Protein AF-A0A1H7YW97-F1 (afdb_monomer)

Organism: NCBI:txid183556

Foldseek 3Di:
DDEDAADDAADDQFKYKDFPVSFDWAADPVRQWTKTWPHDDPFKTKIKIFHFQKDWFDQDAQKKKKKAFLWQWKKKWKFFPLPDDPVDPDPGDIDIDIHHHRRMDIDGSRGGTIIGIPGTTMMIMIMGRPPPKDKDKDWQDQDDPQDAQKWKKKAASVRRMIMIHGGPDDDPRDPRHGIMIMIMHD

Sequence (186 aa):
MTNRTTGETGYGTTSFRTTASDRRVVPWLNGQGTTQVVAETGDWRVSIADEPLESTFSVIAGYDRLIIPIGSVALELTGPPFSATEDGRGAVTPVCHIVEPLHTFAFPGEWAPASRASSSTRALNVMTRRGVADMAVEIGTSEIPDRSGSVRICLDLATEDALIVPPGELMPSVEPGRCAIISISP

Mea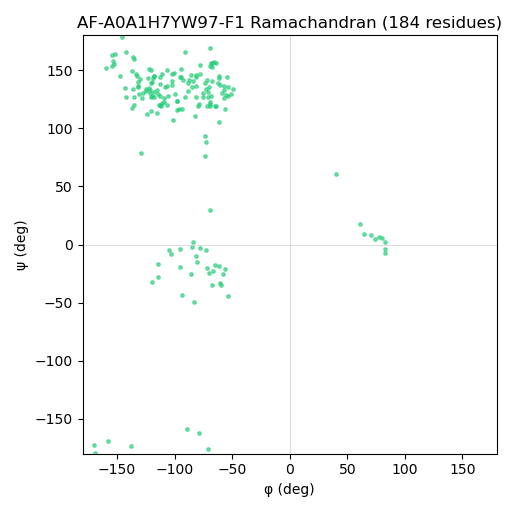n predicted aligned error: 5.74 Å

Radius of gyration: 16.63 Å; Cα contacts (8 Å, |Δi|>4): 453; chains: 1; bounding box: 38×32×55 Å

Nearest PDB structures (foldseek):
  6xwv-assembly1_B  TM=6.522E-01  e=3.116E-03  Drosophila melanogaster
  6xwu-assembly1_A-2  TM=6.269E-01  e=8.477E-03  Drosophila melanogaster
  6o2k-assembly1_A  TM=5.930E-01  e=5.006E-03  Drosophila melanogaster
  6xwv-assembly1_D  TM=6.591E-01  e=1.595E-02  Drosophila melanogaster
  6o2k-assembly1_B  TM=6.334E-01  e=3.516E-02  Drosophila melanogaster

Structure (mmCIF, N/CA/C/O backbone):
data_AF-A0A1H7YW97-F1
#
_entry.id   AF-A0A1H7YW97-F1
#
loop_
_atom_site.group_PDB
_atom_site.id
_atom_site.type_symbol
_atom_site.label_atom_id
_atom_site.label_alt_id
_atom_site.label_comp_id
_atom_site.label_asym_id
_atom_site.label_entity_id
_atom_site.label_seq_id
_atom_site.pdbx_PDB_ins_code
_atom_site.Cartn_x
_atom_site.Cartn_y
_atom_site.Cartn_z
_atom_site.occupancy
_atom_site.B_iso_or_equiv
_atom_site.auth_seq_id
_atom_site.auth_comp_id
_atom_site.auth_asym_id
_atom_site.auth_atom_id
_atom_site.pdbx_PDB_model_num
ATOM 1 N N . MET A 1 1 ? -8.808 1.176 23.713 1.00 59.12 1 MET A N 1
ATOM 2 C CA . MET A 1 1 ? -7.741 1.163 22.695 1.00 59.12 1 MET A CA 1
ATOM 3 C C . MET A 1 1 ? -6.675 0.191 23.155 1.00 59.12 1 MET A C 1
ATOM 5 O O . MET A 1 1 ? -6.159 0.359 24.253 1.00 59.12 1 MET A O 1
ATOM 9 N N . THR A 1 2 ? -6.424 -0.858 22.383 1.00 63.84 2 THR A N 1
ATOM 10 C CA . THR A 1 2 ? -5.459 -1.913 22.722 1.00 63.84 2 THR A CA 1
ATOM 11 C C . THR A 1 2 ? -4.284 -1.865 21.754 1.00 63.84 2 THR A C 1
ATOM 13 O O . THR A 1 2 ? -4.478 -1.676 20.552 1.00 63.84 2 THR A O 1
ATOM 16 N N . ASN A 1 3 ? -3.066 -2.036 22.270 1.00 63.66 3 ASN A N 1
ATOM 17 C CA . ASN A 1 3 ? -1.908 -2.303 21.421 1.00 63.66 3 ASN A CA 1
ATOM 18 C C . ASN A 1 3 ? -2.022 -3.735 20.905 1.00 63.66 3 ASN A C 1
ATOM 20 O O . ASN A 1 3 ? -2.360 -4.642 21.670 1.00 63.66 3 ASN A O 1
ATOM 24 N N . ARG A 1 4 ? -1.795 -3.927 19.608 1.00 67.12 4 ARG A N 1
ATOM 25 C CA . ARG A 1 4 ? -1.945 -5.239 18.985 1.00 67.12 4 ARG A CA 1
ATOM 26 C C . ARG A 1 4 ? -0.745 -6.144 19.272 1.00 67.12 4 ARG A C 1
ATOM 28 O O . ARG A 1 4 ? 0.357 -5.663 19.519 1.00 67.12 4 ARG A O 1
ATOM 35 N N . THR A 1 5 ? -0.955 -7.459 19.235 1.00 66.06 5 THR A N 1
ATOM 36 C CA . THR A 1 5 ? 0.136 -8.441 19.271 1.00 66.06 5 THR A CA 1
ATOM 37 C C . THR A 1 5 ? 0.901 -8.444 17.941 1.00 66.06 5 THR A C 1
ATOM 39 O O . THR A 1 5 ? 0.308 -8.309 16.871 1.00 66.06 5 THR A O 1
ATOM 42 N N . THR A 1 6 ? 2.225 -8.599 18.006 1.00 64.81 6 THR A N 1
ATOM 43 C CA . THR A 1 6 ? 3.135 -8.621 16.850 1.00 64.81 6 THR A CA 1
ATOM 44 C C . THR A 1 6 ? 2.677 -9.611 15.770 1.00 64.81 6 THR A C 1
ATOM 46 O O . THR A 1 6 ? 2.440 -10.784 16.056 1.00 64.81 6 THR A O 1
ATOM 49 N N . GLY A 1 7 ? 2.607 -9.153 14.514 1.00 55.16 7 GLY A N 1
ATOM 50 C CA . GLY A 1 7 ? 2.349 -9.996 13.336 1.00 55.16 7 GLY A CA 1
ATOM 51 C C . GLY A 1 7 ? 0.885 -10.331 13.016 1.00 55.16 7 GLY A C 1
ATOM 52 O O . GLY A 1 7 ? 0.639 -11.055 12.053 1.00 55.16 7 GLY A O 1
ATOM 53 N N . GLU A 1 8 ? -0.082 -9.821 13.774 1.00 65.50 8 GLU A N 1
ATOM 54 C CA . GLU A 1 8 ? -1.510 -10.072 13.555 1.00 65.50 8 GLU A CA 1
ATOM 55 C C . GLU A 1 8 ? -2.115 -9.034 12.574 1.00 65.50 8 GLU A C 1
ATOM 57 O O . GLU A 1 8 ? -1.887 -7.834 12.734 1.00 65.50 8 GLU A O 1
ATOM 62 N N . THR A 1 9 ? -2.879 -9.466 11.554 1.00 64.56 9 THR A N 1
ATOM 63 C CA . THR A 1 9 ? -3.328 -8.593 10.439 1.00 64.56 9 THR A CA 1
ATOM 64 C C . THR A 1 9 ? -4.848 -8.352 10.346 1.00 64.56 9 THR A C 1
ATOM 66 O O . THR A 1 9 ? -5.260 -7.269 9.934 1.00 64.56 9 THR A O 1
ATOM 69 N N . GLY A 1 10 ? -5.717 -9.261 10.808 1.00 68.56 10 GLY A N 1
ATOM 70 C CA . GLY A 1 10 ? -7.190 -9.099 10.737 1.00 68.56 10 GLY A CA 1
ATOM 71 C C . GLY A 1 10 ? -7.795 -8.114 11.750 1.00 68.56 10 GLY A C 1
ATOM 72 O O . GLY A 1 10 ? -7.507 -8.210 12.928 1.00 68.56 10 GLY A O 1
ATOM 73 N N . TYR A 1 11 ? -8.634 -7.155 11.374 1.00 70.25 11 TYR A N 1
ATOM 74 C CA . TYR A 1 11 ? -9.189 -6.215 12.364 1.00 70.25 11 TYR A CA 1
ATOM 75 C C . TYR A 1 11 ? -10.439 -6.790 13.063 1.00 70.25 11 TYR A C 1
ATOM 77 O O . TYR A 1 11 ? -11.295 -7.398 12.426 1.00 70.25 11 TYR A O 1
ATOM 85 N N . GLY A 1 12 ? -10.519 -6.636 14.389 1.00 73.44 12 GLY A N 1
ATOM 86 C CA . GLY A 1 12 ? -11.658 -7.079 15.203 1.00 73.44 12 GLY A CA 1
ATOM 87 C C . GLY A 1 12 ? -12.747 -6.010 15.344 1.00 73.44 12 GLY A C 1
ATOM 88 O O . GLY A 1 12 ? -12.815 -5.062 14.569 1.00 73.44 12 GLY A O 1
ATOM 89 N N . THR A 1 13 ? -13.582 -6.125 16.380 1.00 77.81 13 THR A N 1
ATOM 90 C CA . THR A 1 13 ? -14.648 -5.148 16.684 1.00 77.81 1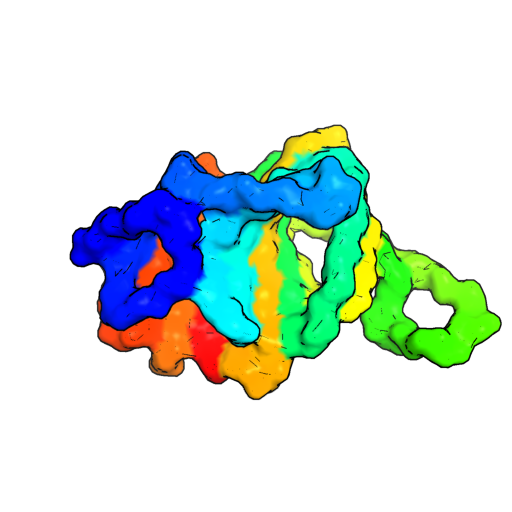3 THR A CA 1
ATOM 91 C C . THR A 1 13 ? -14.173 -3.939 17.491 1.00 77.81 13 THR A C 1
ATOM 93 O O . THR A 1 13 ? -14.993 -3.106 17.856 1.00 77.81 13 THR A O 1
ATOM 96 N N . THR A 1 14 ? -12.877 -3.841 17.798 1.00 82.81 14 THR A N 1
ATOM 97 C CA . THR A 1 14 ? -12.309 -2.747 18.599 1.00 82.81 14 THR A CA 1
ATOM 98 C C . THR A 1 14 ? -11.099 -2.130 17.917 1.00 82.81 14 THR A C 1
ATOM 100 O O . THR A 1 14 ? -10.289 -2.839 17.316 1.00 82.81 14 THR A O 1
ATOM 103 N N . SER A 1 15 ? -10.962 -0.808 18.035 1.00 87.38 15 SER A N 1
ATOM 104 C CA . SER A 1 15 ? -9.828 -0.070 17.479 1.00 87.38 15 SER A CA 1
ATOM 105 C C . SER A 1 15 ? -8.486 -0.520 18.060 1.00 87.38 15 SER A C 1
ATOM 107 O O . SER A 1 15 ? -8.331 -0.655 19.283 1.00 87.38 15 SER A O 1
ATOM 109 N N . PHE A 1 16 ? -7.478 -0.651 17.198 1.00 86.81 16 PHE A N 1
ATOM 110 C CA . PHE A 1 16 ? -6.115 -1.007 17.597 1.00 86.81 16 PHE A CA 1
ATOM 111 C C . PHE A 1 16 ? -5.060 -0.146 16.906 1.00 86.81 16 PHE A C 1
ATOM 113 O O . PHE A 1 16 ? -5.295 0.451 15.854 1.00 86.81 16 PHE A O 1
ATOM 120 N N . ARG A 1 17 ? -3.873 -0.106 17.517 1.00 89.25 17 ARG A N 1
ATOM 121 C CA . ARG A 1 17 ? -2.671 0.503 16.940 1.00 89.25 17 ARG A CA 1
ATOM 122 C C . ARG A 1 17 ? -1.638 -0.560 16.587 1.00 89.25 17 ARG A C 1
ATOM 124 O O . ARG A 1 17 ? -1.525 -1.569 17.284 1.00 89.25 17 ARG A O 1
ATOM 131 N N . THR A 1 18 ? -0.886 -0.306 15.524 1.00 89.94 18 THR A N 1
ATOM 132 C CA . THR A 1 18 ? 0.293 -1.081 15.125 1.00 89.94 18 THR A CA 1
ATOM 133 C C . THR A 1 18 ? 1.401 -0.122 14.718 1.00 89.94 18 THR A C 1
ATOM 135 O O . THR A 1 18 ? 1.149 0.827 13.974 1.00 89.94 18 THR A O 1
ATOM 138 N N . THR A 1 19 ? 2.616 -0.357 15.208 1.00 92.50 19 THR A N 1
ATOM 139 C CA . THR A 1 19 ? 3.798 0.389 14.764 1.00 92.50 19 THR A CA 1
ATOM 140 C C . THR A 1 19 ? 4.478 -0.303 13.590 1.00 92.50 19 THR A C 1
ATOM 142 O O . THR A 1 19 ? 4.224 -1.482 13.326 1.00 92.50 19 THR A O 1
ATOM 145 N N . ALA A 1 20 ? 5.378 0.395 12.897 1.00 92.56 20 ALA A N 1
ATOM 146 C CA . ALA A 1 20 ? 6.229 -0.231 11.882 1.00 92.56 20 ALA A CA 1
ATOM 147 C C . ALA A 1 20 ? 7.000 -1.441 12.423 1.00 92.56 20 ALA A C 1
ATOM 149 O O . ALA A 1 20 ? 7.007 -2.502 11.806 1.00 92.56 20 ALA A O 1
ATOM 150 N N . SER A 1 21 ? 7.574 -1.319 13.620 1.00 91.75 21 SER A N 1
ATOM 151 C CA . SER A 1 21 ? 8.335 -2.395 14.262 1.00 91.75 21 SER A CA 1
ATOM 152 C C . SER A 1 21 ? 7.499 -3.611 14.666 1.00 91.75 21 SER A C 1
ATOM 154 O O . SER A 1 21 ? 8.051 -4.702 14.792 1.00 91.75 21 SER A O 1
ATOM 156 N N . ASP A 1 22 ? 6.186 -3.456 14.857 1.00 88.56 22 ASP A N 1
ATOM 157 C CA . ASP A 1 22 ? 5.309 -4.567 15.250 1.00 88.56 22 ASP A CA 1
ATOM 158 C C . ASP A 1 22 ? 4.899 -5.454 14.065 1.00 88.56 22 ASP A C 1
ATOM 160 O O . ASP A 1 22 ? 4.354 -6.551 14.254 1.00 88.56 22 ASP A O 1
ATOM 164 N N . ARG A 1 23 ? 5.105 -4.977 12.832 1.00 93.88 23 ARG A N 1
ATOM 165 C CA . ARG A 1 23 ? 4.639 -5.656 11.625 1.00 93.88 23 ARG A CA 1
ATOM 166 C C . ARG A 1 23 ? 5.669 -6.652 11.123 1.00 93.88 23 ARG A C 1
ATOM 168 O O . ARG A 1 23 ? 6.870 -6.404 11.065 1.00 93.88 23 ARG A O 1
ATOM 175 N N . ARG A 1 24 ? 5.173 -7.814 10.698 1.00 93.88 24 ARG A N 1
ATOM 176 C CA . ARG A 1 24 ? 6.014 -8.833 10.075 1.00 93.88 24 ARG A CA 1
ATOM 177 C C . ARG A 1 24 ? 6.445 -8.366 8.688 1.00 93.88 24 ARG A C 1
ATOM 179 O O . ARG A 1 24 ? 5.603 -8.084 7.839 1.00 93.88 24 ARG A O 1
ATOM 186 N N . VAL A 1 25 ? 7.751 -8.387 8.447 1.00 95.94 25 VAL A N 1
ATOM 187 C CA . VAL A 1 25 ? 8.337 -8.222 7.115 1.00 95.94 25 VAL A CA 1
ATOM 188 C C . VAL A 1 25 ? 8.214 -9.539 6.352 1.00 95.94 25 VAL A C 1
ATOM 190 O O . VAL A 1 25 ? 8.709 -10.578 6.796 1.00 95.94 25 VAL A O 1
ATOM 193 N N . VAL A 1 26 ? 7.536 -9.507 5.209 1.00 95.69 26 VAL A N 1
ATOM 194 C CA . VAL A 1 26 ? 7.321 -10.667 4.340 1.00 95.69 26 VAL A CA 1
ATOM 195 C C . VAL A 1 26 ? 8.037 -10.428 3.010 1.00 95.69 26 VAL A C 1
ATOM 197 O O . VAL A 1 26 ? 7.626 -9.541 2.263 1.00 95.69 26 VAL A O 1
ATOM 200 N N . PRO A 1 27 ? 9.092 -11.193 2.686 1.00 95.75 27 PRO A N 1
ATOM 201 C CA . PRO A 1 27 ? 9.726 -11.128 1.374 1.00 95.75 27 PRO A CA 1
ATOM 202 C C . PRO A 1 27 ? 8.749 -11.508 0.262 1.00 95.75 27 PRO A C 1
ATOM 204 O O . PRO A 1 27 ? 7.926 -12.413 0.426 1.00 95.75 27 PRO A O 1
ATOM 207 N N . TRP A 1 28 ? 8.853 -10.846 -0.885 1.00 94.06 28 TRP A N 1
ATOM 208 C CA . TRP A 1 28 ? 8.092 -11.233 -2.069 1.00 94.06 28 TRP A CA 1
ATOM 209 C C . TRP A 1 28 ? 8.582 -12.556 -2.643 1.00 94.06 28 TRP A C 1
ATOM 211 O O . TRP A 1 28 ? 9.757 -12.902 -2.534 1.00 94.06 28 TRP A O 1
ATOM 221 N N . LEU A 1 29 ? 7.688 -13.268 -3.332 1.00 88.25 29 LEU A N 1
ATOM 222 C CA . LEU A 1 29 ? 8.015 -14.545 -3.969 1.00 88.25 29 LEU A CA 1
ATOM 223 C C . LEU A 1 29 ? 9.132 -14.411 -5.018 1.00 88.25 29 LEU A C 1
ATOM 225 O O . LEU A 1 29 ? 9.956 -15.309 -5.153 1.00 88.25 29 LEU A O 1
ATOM 229 N N . ASN A 1 30 ? 9.177 -13.286 -5.738 1.00 87.50 30 ASN A N 1
ATOM 230 C CA . ASN A 1 30 ? 10.225 -12.990 -6.720 1.00 87.50 30 ASN A CA 1
ATOM 231 C C . ASN A 1 30 ? 11.548 -12.512 -6.084 1.00 87.50 30 ASN A C 1
ATOM 233 O O . ASN A 1 30 ? 12.512 -12.278 -6.807 1.00 87.50 30 ASN A O 1
ATOM 237 N N . GLY A 1 31 ? 11.599 -12.348 -4.757 1.00 91.50 31 GLY A N 1
ATOM 238 C CA . GLY A 1 31 ? 12.790 -11.933 -4.015 1.00 91.50 31 GLY A CA 1
ATOM 239 C C . GLY A 1 31 ? 13.218 -10.474 -4.207 1.00 91.50 31 GLY A C 1
ATOM 240 O O . GLY A 1 31 ? 14.298 -10.116 -3.749 1.00 91.50 31 GLY A O 1
ATOM 241 N N . GLN A 1 32 ? 12.418 -9.634 -4.875 1.00 91.88 32 GLN A N 1
ATOM 242 C CA . GLN A 1 32 ? 12.825 -8.268 -5.243 1.00 91.88 32 GLN A CA 1
ATOM 243 C C . GLN A 1 32 ? 12.580 -7.235 -4.134 1.00 91.88 32 GLN A C 1
ATOM 245 O O . GLN A 1 32 ? 13.273 -6.226 -4.075 1.00 91.88 32 GLN A O 1
ATOM 250 N N . GLY A 1 33 ? 11.631 -7.487 -3.238 1.00 93.56 33 GLY A N 1
ATOM 251 C CA . GLY A 1 33 ? 11.247 -6.545 -2.192 1.00 93.56 33 GLY A CA 1
ATOM 252 C C . GLY A 1 33 ? 10.565 -7.237 -1.025 1.00 93.56 33 GLY A C 1
ATOM 253 O O . GLY A 1 33 ? 10.569 -8.470 -0.908 1.00 93.56 33 GLY A O 1
ATOM 254 N N . THR A 1 34 ? 9.983 -6.434 -0.142 1.00 96.69 34 THR A N 1
ATOM 255 C CA . THR A 1 34 ? 9.248 -6.942 1.017 1.00 96.69 34 THR A CA 1
ATOM 256 C C . THR A 1 34 ? 7.938 -6.197 1.215 1.00 96.69 34 THR A C 1
ATOM 258 O O . THR A 1 34 ? 7.730 -5.101 0.697 1.00 96.69 34 THR A O 1
ATOM 261 N N . THR A 1 35 ? 7.028 -6.799 1.974 1.00 97.25 35 THR A N 1
ATOM 262 C CA . THR A 1 35 ? 5.779 -6.174 2.389 1.00 97.25 35 THR A CA 1
ATOM 263 C C . THR A 1 35 ? 5.556 -6.349 3.879 1.00 97.25 35 THR A C 1
ATOM 265 O O . THR A 1 35 ? 5.760 -7.426 4.434 1.00 97.25 35 THR A O 1
ATOM 268 N N . GLN A 1 36 ? 5.062 -5.289 4.505 1.00 97.56 36 GLN A N 1
ATOM 269 C CA . GLN A 1 36 ? 4.511 -5.281 5.849 1.00 97.56 36 GLN A CA 1
ATOM 270 C C . GLN A 1 36 ? 3.013 -5.003 5.756 1.00 97.56 36 GLN A C 1
ATOM 272 O O . GLN A 1 36 ? 2.589 -3.975 5.227 1.00 97.56 36 GLN A O 1
ATOM 277 N N . VAL A 1 37 ? 2.192 -5.931 6.241 1.00 96.69 37 VAL A N 1
ATOM 278 C CA . VAL A 1 37 ? 0.734 -5.762 6.246 1.00 96.69 37 VAL A CA 1
ATOM 279 C C . VAL 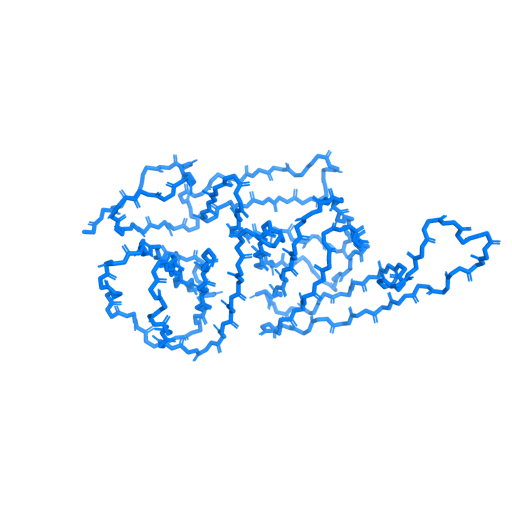A 1 37 ? 0.333 -4.902 7.439 1.00 96.69 37 VAL A C 1
ATOM 281 O O . VAL A 1 37 ? 0.703 -5.203 8.570 1.00 96.69 37 VAL A O 1
ATOM 284 N N . VAL A 1 38 ? -0.422 -3.834 7.176 1.00 95.69 38 VAL A N 1
ATOM 285 C CA . VAL A 1 38 ? -0.997 -2.956 8.205 1.00 95.69 38 VAL A CA 1
ATOM 286 C C . VAL A 1 38 ? -2.291 -3.562 8.740 1.00 95.69 38 VAL A C 1
ATOM 288 O O . VAL A 1 38 ? -2.468 -3.684 9.949 1.00 95.69 38 VAL A O 1
ATOM 291 N N . ALA A 1 39 ? -3.183 -3.959 7.831 1.00 94.38 39 ALA A N 1
ATOM 292 C CA . ALA A 1 39 ? -4.402 -4.697 8.135 1.00 94.38 39 ALA A CA 1
ATOM 293 C C . ALA A 1 39 ? -4.921 -5.409 6.880 1.00 94.38 39 ALA A C 1
ATOM 295 O O . ALA A 1 39 ? -4.696 -4.935 5.763 1.00 94.38 39 ALA A O 1
ATOM 296 N N . GLU A 1 40 ? -5.629 -6.525 7.049 1.00 94.19 40 GLU A N 1
ATOM 297 C CA . GLU A 1 40 ? -6.226 -7.246 5.921 1.00 94.19 40 GLU A CA 1
ATOM 298 C C . GLU A 1 40 ? -7.454 -8.082 6.296 1.00 94.19 40 GLU A C 1
ATOM 300 O O . GLU A 1 40 ? -7.695 -8.401 7.459 1.00 94.19 40 GLU A O 1
ATOM 305 N N . THR A 1 41 ? -8.212 -8.461 5.274 1.00 91.69 41 THR A N 1
ATOM 306 C CA . THR A 1 41 ? -9.269 -9.478 5.293 1.00 91.69 41 THR A CA 1
ATOM 307 C C . THR A 1 41 ? -9.165 -10.336 4.033 1.00 91.69 41 THR A C 1
ATOM 309 O O . THR A 1 41 ? -8.249 -10.170 3.231 1.00 91.69 41 THR A O 1
ATOM 312 N N . GLY A 1 42 ? -10.132 -11.233 3.813 1.00 89.38 42 GLY A N 1
ATOM 313 C CA . GLY A 1 42 ? -10.272 -11.918 2.526 1.00 89.38 42 GLY A CA 1
ATOM 314 C C . GLY A 1 42 ? -10.620 -10.986 1.355 1.00 89.38 42 GLY A C 1
ATOM 315 O O . GLY A 1 42 ? -10.403 -11.362 0.201 1.00 89.38 42 GLY A O 1
ATOM 316 N N . ASP A 1 43 ? -11.114 -9.776 1.630 1.00 95.06 43 ASP A N 1
ATOM 317 C CA . ASP A 1 43 ? -11.657 -8.871 0.613 1.00 95.06 43 ASP A CA 1
ATOM 318 C C . ASP A 1 43 ? -10.839 -7.600 0.428 1.00 95.06 43 ASP A C 1
ATOM 320 O O . ASP A 1 43 ? -10.963 -6.947 -0.600 1.00 95.06 43 ASP A O 1
ATOM 324 N N . TRP A 1 44 ? -9.960 -7.247 1.362 1.00 96.19 44 TRP A N 1
ATOM 325 C CA . TRP A 1 44 ? -9.100 -6.081 1.206 1.00 96.19 44 TRP A CA 1
ATOM 326 C C . TRP A 1 44 ? -7.799 -6.202 1.988 1.00 96.19 44 TRP A C 1
ATOM 328 O O . TRP A 1 44 ? -7.718 -6.929 2.976 1.00 96.19 44 TRP A O 1
ATOM 338 N N . ARG A 1 45 ? -6.779 -5.450 1.570 1.00 97.44 45 ARG A N 1
ATOM 339 C CA . ARG A 1 45 ? -5.484 -5.368 2.255 1.00 97.44 45 ARG A CA 1
ATOM 340 C C . ARG A 1 45 ? -4.912 -3.960 2.191 1.00 97.44 45 ARG A C 1
ATOM 342 O O . ARG A 1 45 ? -4.846 -3.371 1.116 1.00 97.44 45 ARG A O 1
ATOM 349 N N . VAL A 1 46 ? -4.416 -3.471 3.324 1.00 97.94 46 VAL A N 1
ATOM 350 C CA . VAL A 1 46 ? -3.560 -2.284 3.415 1.00 97.94 46 VAL A CA 1
ATOM 351 C C . VAL A 1 46 ? -2.171 -2.718 3.845 1.00 97.94 46 VAL A C 1
ATOM 353 O O . VAL A 1 46 ? -2.000 -3.440 4.829 1.00 97.94 46 VAL A O 1
ATOM 356 N N . SER A 1 47 ? -1.162 -2.308 3.090 1.00 97.94 47 SER A N 1
ATOM 357 C CA . SER A 1 47 ? 0.206 -2.779 3.286 1.00 97.94 47 SER A CA 1
ATOM 358 C C . SER A 1 47 ? 1.234 -1.757 2.825 1.00 97.94 47 SER A C 1
ATOM 360 O O . SER A 1 47 ? 0.940 -0.944 1.955 1.00 97.94 47 SER A O 1
ATOM 362 N N . ILE A 1 48 ? 2.439 -1.826 3.379 1.00 98.19 48 ILE A N 1
ATOM 363 C CA . ILE A 1 48 ? 3.576 -0.995 2.985 1.00 98.19 48 ILE A CA 1
ATOM 364 C C . I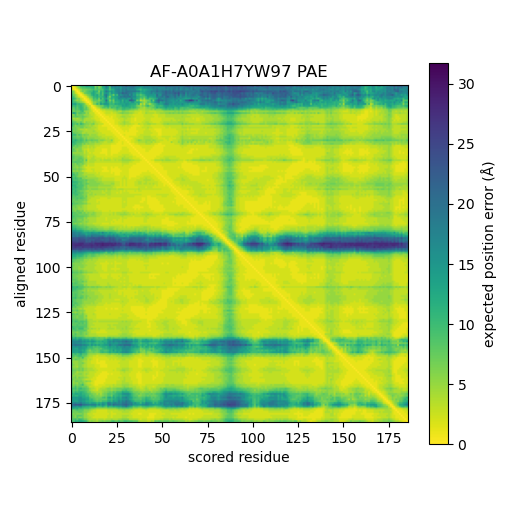LE A 1 48 ? 4.645 -1.900 2.382 1.00 98.19 48 ILE A C 1
ATOM 366 O O . ILE A 1 48 ? 4.996 -2.930 2.957 1.00 98.19 48 ILE A O 1
ATOM 370 N N . ALA A 1 49 ? 5.130 -1.529 1.206 1.00 97.56 49 ALA A N 1
ATOM 371 C CA . ALA A 1 49 ? 6.164 -2.230 0.464 1.00 97.56 49 ALA A CA 1
ATOM 372 C C . ALA A 1 49 ? 7.522 -1.534 0.610 1.00 97.56 49 ALA A C 1
ATOM 374 O O . ALA A 1 49 ? 7.581 -0.306 0.583 1.00 97.56 49 ALA A O 1
ATOM 375 N N . ASP A 1 50 ? 8.596 -2.316 0.736 1.00 96.94 50 ASP A N 1
ATOM 376 C CA . ASP A 1 50 ? 9.943 -1.877 0.356 1.00 96.94 50 ASP A CA 1
ATOM 377 C C . ASP A 1 50 ? 10.099 -2.076 -1.152 1.00 96.94 50 ASP A C 1
ATOM 379 O O . ASP A 1 50 ? 10.144 -3.214 -1.625 1.00 96.94 50 ASP A O 1
ATOM 383 N N . GLU A 1 51 ? 10.160 -0.972 -1.891 1.00 95.94 51 GLU A N 1
ATOM 384 C CA . GLU A 1 51 ? 10.324 -0.961 -3.341 1.00 95.94 51 GLU A CA 1
ATOM 385 C C . GLU A 1 51 ? 11.809 -0.769 -3.691 1.00 95.94 51 GLU A C 1
ATOM 387 O O . GLU A 1 51 ? 12.386 0.278 -3.373 1.00 95.94 51 GLU A O 1
ATOM 392 N N . PRO A 1 52 ? 12.452 -1.757 -4.338 1.00 95.81 52 PRO A N 1
ATOM 393 C CA . PRO A 1 52 ? 13.817 -1.614 -4.837 1.00 95.81 52 PRO A CA 1
ATOM 394 C C . PRO A 1 52 ? 13.867 -0.668 -6.052 1.00 95.81 52 PRO A C 1
ATOM 396 O O . PRO A 1 52 ? 12.859 -0.121 -6.492 1.00 95.81 52 PRO A O 1
ATOM 399 N N . LEU A 1 53 ? 15.054 -0.517 -6.649 1.00 96.81 53 LEU A N 1
ATOM 400 C CA . LEU A 1 53 ? 15.221 0.262 -7.884 1.00 96.81 53 LEU A CA 1
ATOM 401 C C . LEU A 1 53 ? 14.407 -0.305 -9.051 1.00 96.81 53 LEU A C 1
ATOM 403 O O . LEU A 1 53 ? 13.968 0.464 -9.898 1.00 96.81 53 LEU A O 1
ATOM 407 N N . GLU A 1 54 ? 14.240 -1.628 -9.113 1.00 96.69 54 GLU A N 1
ATOM 408 C CA . GLU A 1 54 ? 13.467 -2.306 -10.153 1.00 96.69 54 GLU A CA 1
ATOM 409 C C . GLU A 1 54 ? 12.698 -3.483 -9.546 1.00 96.69 54 GLU A C 1
ATOM 411 O O . GLU A 1 54 ? 13.284 -4.341 -8.877 1.00 96.69 54 GLU A O 1
ATOM 416 N N . SER A 1 55 ? 11.388 -3.533 -9.779 1.00 95.25 55 SER A N 1
ATOM 417 C CA . SER A 1 55 ? 10.521 -4.618 -9.321 1.00 95.25 55 SER A CA 1
ATOM 418 C C . SER A 1 55 ? 9.450 -4.980 -10.348 1.00 95.25 55 SER A C 1
ATOM 420 O O . SER A 1 55 ? 9.203 -4.273 -11.325 1.00 95.25 55 SER A O 1
ATOM 422 N N . THR A 1 56 ? 8.814 -6.128 -10.143 1.00 93.25 56 THR A N 1
ATOM 423 C CA . THR A 1 56 ? 7.661 -6.586 -10.921 1.00 93.25 56 THR A CA 1
ATOM 424 C C . THR A 1 56 ? 6.506 -6.881 -9.987 1.00 93.25 56 THR A C 1
ATOM 426 O O . THR A 1 56 ? 6.664 -7.554 -8.963 1.00 93.25 56 THR A O 1
ATOM 429 N N . PHE A 1 57 ? 5.333 -6.364 -10.332 1.00 93.44 57 PHE A N 1
ATOM 430 C CA . PHE A 1 57 ? 4.141 -6.557 -9.528 1.00 93.44 57 PHE A CA 1
ATOM 431 C C . PHE A 1 57 ? 3.527 -7.920 -9.849 1.00 93.44 57 PHE A C 1
ATOM 433 O O . PHE A 1 57 ? 3.576 -8.399 -10.976 1.00 93.44 57 PHE A O 1
ATOM 440 N N . SER A 1 58 ? 2.933 -8.565 -8.845 1.00 91.94 58 SER A N 1
ATOM 441 C CA . SER A 1 58 ? 2.146 -9.781 -9.070 1.00 91.94 58 SER A CA 1
ATOM 442 C C . SER A 1 58 ? 0.759 -9.442 -9.616 1.00 91.94 58 SER A C 1
ATOM 444 O O . SER A 1 58 ? 0.169 -8.431 -9.223 1.00 91.94 58 SER A O 1
ATOM 446 N N . VAL A 1 59 ? 0.230 -10.327 -10.464 1.00 94.19 59 VAL A N 1
ATOM 447 C CA . VAL A 1 59 ? -1.179 -10.321 -10.878 1.00 94.19 59 VAL A CA 1
ATOM 448 C C . VAL A 1 59 ? -2.052 -10.697 -9.684 1.00 94.19 59 VAL A C 1
ATOM 450 O O . VAL A 1 59 ? -1.831 -11.724 -9.042 1.00 94.19 59 VAL A O 1
ATOM 453 N N . ILE A 1 60 ? -3.056 -9.870 -9.396 1.00 93.94 60 ILE A N 1
ATOM 454 C CA . ILE A 1 60 ? -4.057 -10.104 -8.350 1.00 93.94 60 ILE A CA 1
ATOM 455 C C . ILE A 1 60 ? -5.438 -9.909 -8.979 1.00 93.94 60 ILE A C 1
ATOM 457 O O . ILE A 1 60 ? -6.051 -8.849 -8.872 1.00 93.94 60 ILE A O 1
ATOM 461 N N . ALA A 1 61 ? -5.894 -10.928 -9.706 1.00 95.12 61 ALA A N 1
ATOM 462 C CA . ALA A 1 61 ? -7.132 -10.863 -10.474 1.00 95.12 61 ALA A CA 1
ATOM 463 C C . ALA A 1 61 ? -8.364 -10.641 -9.582 1.00 95.12 61 ALA A C 1
ATOM 465 O O . ALA A 1 61 ? -8.490 -11.239 -8.512 1.00 95.12 61 ALA A O 1
ATOM 466 N N . GLY A 1 62 ? -9.286 -9.797 -10.045 1.00 96.62 62 GLY A N 1
ATOM 467 C CA . GLY A 1 62 ? -10.516 -9.444 -9.339 1.00 96.62 62 GLY A CA 1
ATOM 468 C C . GLY A 1 62 ? -10.350 -8.397 -8.235 1.00 96.62 62 GLY A C 1
ATOM 469 O O . GLY A 1 62 ? -11.319 -8.126 -7.527 1.00 96.62 62 GLY A O 1
ATOM 470 N N . TYR A 1 63 ? -9.161 -7.808 -8.081 1.00 97.94 63 TYR A N 1
ATOM 471 C CA . TYR A 1 63 ? -8.909 -6.735 -7.120 1.00 97.94 63 TYR A CA 1
ATOM 472 C C . TYR A 1 63 ? -8.614 -5.419 -7.830 1.00 97.94 63 TYR A C 1
ATOM 474 O O . TYR A 1 63 ? -7.930 -5.394 -8.851 1.00 97.94 63 TYR A O 1
ATOM 482 N N . ASP A 1 64 ? -9.071 -4.320 -7.246 1.00 98.00 64 ASP A N 1
ATOM 483 C CA . ASP A 1 64 ? -8.591 -2.984 -7.574 1.00 98.00 64 ASP A CA 1
ATOM 484 C C . ASP A 1 64 ? -7.456 -2.615 -6.623 1.00 98.00 64 ASP A C 1
ATOM 4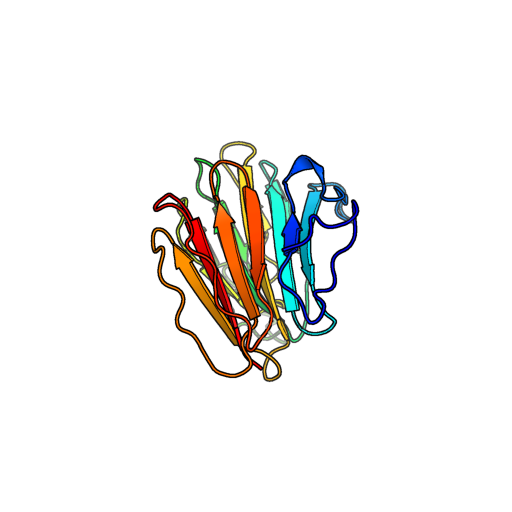86 O O . ASP A 1 64 ? -7.462 -2.986 -5.445 1.00 98.00 64 ASP A O 1
ATOM 490 N N . ARG A 1 65 ? -6.439 -1.928 -7.149 1.00 97.94 65 ARG A N 1
ATOM 491 C CA . ARG A 1 65 ? -5.248 -1.525 -6.403 1.00 97.94 65 ARG A CA 1
ATOM 492 C C . ARG A 1 65 ? -5.073 -0.021 -6.471 1.00 97.94 65 ARG A C 1
ATOM 494 O O . ARG A 1 65 ? -5.271 0.593 -7.514 1.00 97.94 65 ARG A O 1
ATOM 501 N N . LEU A 1 66 ? -4.611 0.546 -5.370 1.00 98.06 66 LEU A N 1
ATOM 502 C CA . LEU A 1 66 ? -4.132 1.914 -5.286 1.00 98.06 66 LEU A CA 1
ATOM 503 C C . LEU A 1 66 ? -2.744 1.891 -4.657 1.00 98.06 66 LEU A C 1
ATOM 505 O O . LEU A 1 66 ? -2.538 1.255 -3.620 1.00 98.06 66 LEU A O 1
ATOM 509 N N . ILE A 1 67 ? -1.795 2.574 -5.292 1.00 98.12 67 ILE A N 1
ATOM 510 C CA . ILE A 1 67 ? -0.435 2.743 -4.783 1.00 98.12 67 ILE A CA 1
ATOM 511 C C . ILE A 1 67 ? -0.124 4.216 -4.532 1.00 98.12 67 ILE A C 1
ATOM 513 O O . ILE A 1 67 ? -0.590 5.092 -5.262 1.00 98.12 67 ILE A O 1
ATOM 517 N N . ILE A 1 68 ? 0.665 4.468 -3.490 1.00 97.75 68 ILE A N 1
ATOM 518 C CA . ILE A 1 68 ? 1.190 5.784 -3.129 1.00 97.75 68 ILE A CA 1
ATOM 519 C C . ILE A 1 68 ? 2.663 5.611 -2.754 1.00 97.75 68 ILE A C 1
ATOM 521 O O . ILE A 1 68 ? 2.947 4.922 -1.770 1.00 97.75 68 ILE A O 1
ATOM 525 N N . PRO A 1 69 ? 3.617 6.217 -3.477 1.00 97.56 69 PRO A N 1
ATOM 526 C CA . PRO A 1 69 ? 4.988 6.323 -3.002 1.00 97.56 69 PRO A CA 1
ATOM 527 C C . PRO A 1 69 ? 5.001 7.212 -1.756 1.00 97.56 69 PRO A C 1
ATOM 529 O O . PRO A 1 69 ? 4.602 8.374 -1.813 1.00 97.56 69 PRO A O 1
ATOM 532 N N . ILE A 1 70 ? 5.427 6.666 -0.621 1.00 96.12 70 ILE A N 1
ATOM 533 C CA . ILE A 1 70 ? 5.485 7.393 0.660 1.00 96.12 70 ILE A CA 1
ATOM 534 C C . ILE A 1 70 ? 6.914 7.817 1.026 1.00 96.12 70 ILE A C 1
ATOM 536 O O . ILE A 1 70 ? 7.109 8.582 1.966 1.00 96.12 70 ILE A O 1
ATOM 540 N N . GLY A 1 71 ? 7.911 7.351 0.264 1.00 93.81 71 GLY A N 1
ATOM 541 C CA . GLY A 1 71 ? 9.282 7.861 0.310 1.00 93.81 71 GLY A CA 1
ATOM 542 C C . GLY A 1 71 ? 9.463 9.185 -0.446 1.00 93.81 71 GLY A C 1
ATOM 543 O O . GLY A 1 71 ? 8.509 9.900 -0.741 1.00 93.81 71 GLY A O 1
ATOM 544 N N . SER A 1 72 ? 10.713 9.526 -0.765 1.00 94.38 72 SER A N 1
ATOM 545 C CA . SER A 1 72 ? 11.080 10.814 -1.377 1.00 94.38 72 SER A CA 1
ATOM 546 C C . SER A 1 72 ? 11.201 10.801 -2.904 1.00 94.38 72 SER A C 1
ATOM 548 O O . SER A 1 72 ? 11.456 11.851 -3.491 1.00 94.38 72 SER A O 1
ATOM 550 N N . VAL A 1 73 ? 11.054 9.641 -3.549 1.00 97.56 73 VAL A N 1
ATOM 551 C CA . VAL A 1 73 ? 11.225 9.478 -5.002 1.00 97.56 73 VAL A CA 1
ATOM 552 C C . VAL A 1 73 ? 9.953 8.951 -5.654 1.00 97.56 73 VAL A C 1
ATOM 554 O O . VAL A 1 73 ? 9.186 8.218 -5.027 1.00 97.56 73 VAL A O 1
ATOM 557 N N . ALA A 1 74 ? 9.748 9.332 -6.914 1.00 98.31 74 ALA A N 1
ATOM 558 C CA . ALA A 1 74 ? 8.648 8.844 -7.731 1.00 98.31 74 ALA A CA 1
ATOM 559 C C . ALA A 1 74 ? 8.806 7.354 -8.075 1.00 98.31 74 ALA A C 1
ATOM 561 O O . ALA A 1 74 ? 9.923 6.825 -8.111 1.00 98.31 74 ALA A O 1
ATOM 562 N N . LEU A 1 75 ? 7.679 6.706 -8.370 1.00 98.31 75 LEU A N 1
ATOM 563 C CA . LEU A 1 75 ? 7.632 5.372 -8.966 1.00 98.31 75 LEU A CA 1
ATOM 564 C C . LEU A 1 75 ? 7.231 5.471 -10.435 1.00 98.31 75 LEU A C 1
ATOM 566 O O . LEU A 1 75 ? 6.203 6.057 -10.768 1.00 98.31 75 LEU A O 1
ATOM 570 N N . GLU A 1 76 ? 8.024 4.862 -11.307 1.00 98.38 76 GLU A N 1
ATOM 571 C CA . GLU A 1 76 ? 7.689 4.660 -12.711 1.00 98.38 76 GLU A CA 1
ATOM 572 C C . GLU A 1 76 ? 7.035 3.289 -12.878 1.00 98.38 76 GLU A C 1
ATOM 574 O O . GLU A 1 76 ? 7.676 2.269 -12.640 1.00 98.38 76 GLU A O 1
ATOM 579 N N . LEU A 1 77 ? 5.775 3.253 -13.308 1.00 98.19 77 LEU A N 1
ATOM 580 C CA . LEU A 1 77 ? 5.013 2.027 -13.533 1.00 98.19 77 LEU A CA 1
ATOM 581 C C . LEU A 1 77 ? 4.759 1.837 -15.025 1.00 98.19 77 LEU A C 1
ATOM 583 O O . LEU A 1 77 ? 4.092 2.658 -15.655 1.00 98.19 77 LEU A O 1
ATOM 587 N N . THR A 1 78 ? 5.264 0.740 -15.584 1.00 97.44 78 THR A N 1
ATOM 588 C CA . THR A 1 78 ? 5.159 0.428 -17.012 1.00 97.44 78 THR A CA 1
ATOM 589 C C . THR A 1 78 ? 4.458 -0.906 -17.239 1.00 97.44 78 THR A C 1
ATOM 591 O O . THR A 1 78 ? 4.805 -1.920 -16.636 1.00 97.44 78 THR A O 1
ATOM 594 N N . GLY A 1 79 ? 3.496 -0.926 -18.158 1.00 93.94 79 GLY A N 1
ATOM 595 C CA . GLY A 1 79 ? 2.748 -2.126 -18.532 1.00 93.94 79 GLY A CA 1
ATOM 596 C C . GLY A 1 79 ? 1.899 -1.901 -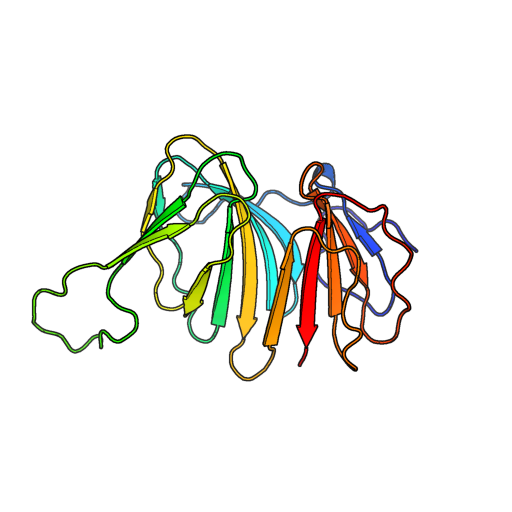19.786 1.00 93.94 79 GLY A C 1
ATOM 597 O O . GLY A 1 79 ? 1.930 -0.812 -20.356 1.00 93.94 79 GLY A O 1
ATOM 598 N N . PRO A 1 80 ? 1.137 -2.897 -20.263 1.00 91.12 80 PRO A N 1
ATOM 599 C CA . PRO A 1 80 ? 0.206 -2.695 -21.377 1.00 91.12 80 PRO A CA 1
ATOM 600 C C . PRO A 1 80 ? -0.912 -1.703 -20.990 1.00 91.12 80 PRO A C 1
ATOM 602 O O . PRO A 1 80 ? -1.207 -1.562 -19.809 1.00 91.12 80 PRO A O 1
ATOM 605 N N . PRO A 1 81 ? -1.583 -1.010 -21.926 1.00 88.06 81 PRO A N 1
ATOM 606 C CA . PRO A 1 81 ? -2.776 -0.229 -21.598 1.00 88.06 81 PRO A CA 1
ATOM 607 C C . PRO A 1 81 ? -3.828 -1.095 -20.886 1.00 88.06 81 PRO A C 1
ATOM 609 O O . PRO A 1 81 ? -4.012 -2.251 -21.260 1.00 88.06 81 PRO A O 1
ATOM 612 N N . PHE A 1 82 ? -4.573 -0.544 -19.921 1.00 82.56 82 PHE A N 1
ATOM 613 C CA . PHE A 1 82 ? -5.590 -1.306 -19.168 1.00 82.56 82 PHE A CA 1
ATOM 614 C C . PHE A 1 82 ? -6.677 -1.939 -20.055 1.00 82.56 82 PHE A C 1
ATOM 616 O O . PHE A 1 82 ? -7.292 -2.926 -19.667 1.00 82.56 82 PHE A O 1
ATOM 623 N N . SER A 1 83 ? -6.927 -1.367 -21.236 1.00 77.19 83 SER A N 1
ATOM 624 C CA . SER A 1 83 ? -7.898 -1.860 -22.219 1.00 77.19 83 SER A CA 1
ATOM 625 C C . SER A 1 83 ? -7.352 -2.945 -23.153 1.00 77.19 83 SER A C 1
ATOM 627 O O . SER A 1 83 ? -8.091 -3.423 -24.015 1.00 77.19 83 SER A O 1
ATOM 629 N N . ALA A 1 84 ? -6.075 -3.320 -23.038 1.00 68.75 84 ALA A N 1
ATOM 630 C CA . ALA A 1 84 ? -5.490 -4.359 -23.874 1.00 68.75 84 ALA A CA 1
ATOM 631 C C . ALA A 1 84 ? -6.080 -5.731 -23.510 1.00 68.75 84 ALA A C 1
ATOM 633 O O . ALA A 1 84 ? -5.945 -6.203 -22.385 1.00 68.75 84 ALA A O 1
ATOM 634 N N . THR A 1 85 ? -6.733 -6.381 -24.473 1.00 60.56 85 THR A N 1
ATOM 635 C CA . THR A 1 85 ? -7.214 -7.764 -24.348 1.00 60.56 85 THR A CA 1
ATOM 636 C C . THR A 1 85 ? -6.081 -8.751 -24.624 1.00 60.56 85 THR A C 1
ATOM 638 O O . THR A 1 85 ? -5.293 -8.526 -25.547 1.00 60.56 85 THR A O 1
ATOM 641 N N . GLU A 1 86 ? -6.045 -9.881 -23.908 1.00 61.44 86 GLU A N 1
ATOM 642 C CA . GLU A 1 86 ? -5.061 -10.964 -24.117 1.00 61.44 86 GLU A CA 1
ATOM 643 C C . GLU A 1 86 ? -5.045 -11.513 -25.561 1.00 61.44 86 GLU A C 1
ATOM 645 O O . GLU A 1 86 ? -4.029 -12.029 -26.022 1.00 61.44 86 GLU A O 1
ATOM 650 N N . ASP A 1 87 ? -6.128 -11.323 -26.323 1.00 63.41 87 ASP A N 1
ATOM 651 C CA . ASP A 1 87 ? -6.274 -11.794 -27.709 1.00 63.41 87 ASP A CA 1
ATOM 652 C C . ASP A 1 87 ? -5.436 -11.005 -28.744 1.00 63.41 87 ASP A C 1
ATOM 654 O O . ASP A 1 87 ? -5.417 -11.329 -29.941 1.00 63.41 87 ASP A O 1
ATOM 658 N N . GLY A 1 88 ? -4.748 -9.944 -28.311 1.00 54.66 88 GLY A N 1
ATOM 659 C CA . GLY A 1 88 ? -4.029 -9.001 -29.162 1.00 54.66 88 GLY A CA 1
ATOM 660 C C . GLY A 1 88 ? -2.735 -9.559 -29.757 1.00 54.66 88 GLY A C 1
ATOM 661 O O . GLY A 1 88 ? -1.650 -9.312 -29.245 1.00 54.66 88 GLY A O 1
ATOM 662 N N . ARG A 1 89 ? -2.818 -10.217 -30.920 1.00 55.41 89 ARG A N 1
ATOM 663 C CA . ARG A 1 89 ? -1.664 -10.599 -31.774 1.00 55.41 89 ARG A CA 1
ATOM 664 C C . ARG A 1 89 ? -0.958 -9.402 -32.448 1.00 55.41 89 ARG A C 1
ATOM 666 O O . ARG A 1 89 ? -0.433 -9.537 -33.551 1.00 55.41 89 ARG A O 1
ATOM 673 N N . GLY A 1 90 ? -0.979 -8.225 -31.828 1.00 59.72 90 GLY A N 1
ATOM 674 C CA . GLY A 1 90 ? -0.326 -7.006 -32.306 1.00 59.72 90 GLY A CA 1
ATOM 675 C C . GLY A 1 90 ? 0.653 -6.479 -31.263 1.00 59.72 90 GLY A C 1
ATOM 676 O O . GLY A 1 90 ? 0.460 -6.697 -30.071 1.00 59.72 90 GLY A O 1
ATOM 677 N N . ALA A 1 91 ? 1.711 -5.792 -31.698 1.00 62.72 91 ALA A N 1
ATOM 678 C CA . ALA A 1 91 ? 2.629 -5.125 -30.780 1.00 62.72 91 ALA A CA 1
ATOM 679 C C . ALA A 1 91 ? 1.863 -4.060 -29.978 1.00 62.72 91 ALA A C 1
ATOM 681 O O . ALA A 1 91 ? 1.498 -3.013 -30.510 1.00 62.72 91 ALA A O 1
ATOM 682 N N . VAL A 1 92 ? 1.589 -4.349 -28.707 1.00 77.56 92 VAL A N 1
ATOM 683 C CA . VAL A 1 92 ? 0.987 -3.394 -27.778 1.00 77.56 92 VAL A CA 1
ATOM 684 C C . VAL A 1 92 ? 2.091 -2.460 -27.298 1.00 77.56 92 VAL A C 1
ATOM 686 O O . VAL A 1 92 ? 3.070 -2.912 -26.706 1.00 77.56 92 VAL A O 1
ATOM 689 N N . THR A 1 93 ? 1.958 -1.160 -27.563 1.00 85.62 93 THR A N 1
ATOM 690 C CA . THR A 1 93 ? 2.865 -0.155 -26.999 1.00 85.62 93 THR A CA 1
ATOM 691 C C . THR A 1 93 ? 2.607 -0.044 -25.494 1.00 85.62 93 THR A C 1
ATOM 693 O O . THR A 1 93 ? 1.473 0.261 -25.115 1.00 85.62 93 THR A O 1
ATOM 696 N N . PRO A 1 94 ? 3.611 -0.285 -24.630 1.00 91.12 94 PRO A N 1
ATOM 697 C CA . PRO A 1 94 ? 3.448 -0.108 -23.194 1.00 91.12 94 PRO A CA 1
ATOM 698 C C . PRO A 1 94 ? 3.118 1.345 -22.845 1.00 91.12 94 PRO A C 1
ATOM 700 O O . PRO A 1 94 ? 3.625 2.277 -23.472 1.00 91.12 94 PRO A O 1
ATOM 703 N N . VAL A 1 95 ? 2.292 1.529 -21.822 1.00 94.50 95 VAL A N 1
ATOM 704 C CA . VAL A 1 95 ? 2.079 2.815 -21.159 1.00 94.50 95 VAL A CA 1
ATOM 705 C C . VAL A 1 95 ? 2.999 2.911 -19.952 1.00 94.50 95 VAL A C 1
ATOM 707 O O . VAL A 1 95 ? 3.254 1.913 -19.277 1.00 94.50 95 VAL A O 1
ATOM 710 N N . CYS A 1 96 ? 3.487 4.119 -19.696 1.00 96.38 96 CYS A N 1
ATOM 711 C CA . CYS A 1 96 ? 4.324 4.446 -18.553 1.00 96.38 96 CYS A CA 1
ATOM 712 C C . CYS A 1 96 ? 3.632 5.547 -17.742 1.00 96.38 96 CYS A C 1
ATOM 714 O O . CYS A 1 96 ? 3.189 6.556 -18.296 1.00 96.38 96 CYS A O 1
ATOM 716 N N . HIS A 1 97 ? 3.524 5.329 -16.436 1.00 97.75 97 HIS A N 1
ATOM 717 C CA . HIS A 1 97 ? 2.945 6.257 -15.477 1.00 97.75 97 HIS A CA 1
ATOM 718 C C . HIS A 1 97 ? 3.996 6.632 -14.438 1.00 97.75 97 HIS A C 1
ATOM 720 O O . HIS A 1 97 ? 4.583 5.757 -13.808 1.00 97.75 97 HIS A O 1
ATOM 726 N N . ILE A 1 98 ? 4.200 7.933 -14.236 1.00 98.38 98 ILE A N 1
ATOM 727 C CA . ILE A 1 98 ? 5.051 8.454 -13.166 1.00 98.38 98 ILE A CA 1
ATOM 728 C C . ILE A 1 98 ? 4.146 8.837 -12.002 1.00 98.38 98 ILE A C 1
ATOM 730 O O . ILE A 1 98 ? 3.293 9.717 -12.131 1.00 98.38 98 ILE A O 1
ATOM 734 N N . VAL A 1 99 ? 4.314 8.150 -10.878 1.00 98.44 99 VAL A N 1
ATOM 735 C CA . VAL A 1 99 ? 3.586 8.415 -9.641 1.00 98.44 99 VAL A CA 1
ATOM 736 C C . VAL A 1 99 ? 4.514 9.189 -8.721 1.00 98.44 99 VAL A C 1
ATOM 738 O O . VAL A 1 99 ? 5.481 8.638 -8.197 1.00 98.44 99 VAL A O 1
ATOM 741 N N . GLU A 1 100 ? 4.241 10.479 -8.563 1.00 98.19 100 GLU A N 1
ATOM 742 C CA . GLU A 1 100 ? 5.016 11.353 -7.682 1.00 98.19 100 GLU A CA 1
ATOM 743 C C . GLU A 1 100 ? 4.822 10.979 -6.199 1.00 98.19 100 GLU A C 1
ATOM 745 O O . GLU A 1 100 ? 3.791 10.396 -5.835 1.00 98.19 100 GLU A O 1
ATOM 750 N N . PRO A 1 101 ? 5.780 11.314 -5.315 1.00 97.06 101 PRO A N 1
ATOM 751 C CA . PRO A 1 101 ? 5.619 11.134 -3.879 1.00 97.06 101 PRO A CA 1
ATOM 752 C C . PRO A 1 101 ? 4.296 11.699 -3.368 1.00 97.06 101 PRO A C 1
ATOM 754 O O . PRO A 1 101 ? 3.922 12.830 -3.678 1.00 97.06 101 PRO A O 1
ATOM 757 N N . LEU A 1 102 ? 3.612 10.910 -2.542 1.00 94.75 102 LEU A N 1
ATOM 758 C CA . LEU A 1 102 ? 2.326 11.237 -1.926 1.00 94.75 102 LEU A CA 1
ATOM 759 C C . LEU A 1 102 ? 1.158 11.406 -2.910 1.00 94.75 102 LEU A C 1
ATOM 761 O O . LEU A 1 102 ? 0.073 11.812 -2.494 1.00 94.75 102 LEU A O 1
ATOM 765 N N . HIS A 1 103 ? 1.340 11.069 -4.189 1.00 95.81 103 HIS A N 1
ATOM 766 C CA . HIS A 1 103 ? 0.260 11.030 -5.168 1.00 95.81 103 HIS A CA 1
ATOM 767 C C . HIS A 1 103 ? -0.296 9.613 -5.303 1.00 95.81 103 HIS A C 1
ATOM 769 O O . HIS A 1 103 ? 0.427 8.620 -5.222 1.00 95.81 103 HIS A O 1
ATOM 775 N N . THR A 1 104 ? -1.608 9.525 -5.509 1.00 95.44 104 THR A N 1
ATOM 776 C CA . THR A 1 104 ? -2.312 8.256 -5.674 1.00 95.44 104 THR A CA 1
ATOM 777 C C . THR A 1 104 ? -2.298 7.817 -7.132 1.00 95.44 104 THR A C 1
ATOM 779 O O . THR A 1 104 ? -2.476 8.620 -8.049 1.00 95.44 104 THR A O 1
ATOM 782 N N . PHE A 1 105 ? -2.140 6.515 -7.353 1.00 97.81 105 PHE A N 1
ATOM 783 C CA . PHE A 1 105 ? -2.366 5.909 -8.658 1.00 97.81 105 PHE A CA 1
ATOM 784 C C . PHE A 1 105 ? -3.178 4.626 -8.508 1.00 97.81 105 PHE A C 1
ATOM 786 O O . PHE A 1 105 ? -2.764 3.700 -7.808 1.00 97.81 105 PHE A O 1
ATOM 793 N N . ALA A 1 106 ? -4.347 4.591 -9.149 1.00 97.44 106 ALA A N 1
ATOM 794 C CA . ALA A 1 106 ? -5.262 3.458 -9.119 1.00 97.44 106 ALA A CA 1
ATOM 795 C C . ALA A 1 106 ? -5.166 2.645 -10.415 1.00 97.44 106 ALA A C 1
ATOM 797 O O . ALA A 1 106 ? -5.108 3.209 -11.508 1.00 97.44 106 ALA A O 1
ATOM 798 N N . PHE A 1 107 ? -5.160 1.322 -10.289 1.00 97.00 107 PHE A N 1
ATOM 799 C CA . PHE A 1 107 ? -5.047 0.400 -11.414 1.00 97.00 107 PHE A CA 1
ATOM 800 C C . PHE A 1 107 ? -5.671 -0.967 -11.085 1.00 97.00 107 PHE A C 1
ATOM 802 O O . PHE A 1 107 ? -5.719 -1.365 -9.916 1.00 97.00 107 PHE A O 1
ATOM 809 N N . PRO A 1 108 ? -6.141 -1.712 -12.099 1.00 96.56 108 PRO A N 1
ATOM 810 C CA . PRO A 1 108 ? -6.650 -3.065 -11.900 1.00 96.56 108 PRO A CA 1
ATOM 811 C C . PRO A 1 108 ? -5.516 -4.016 -11.491 1.00 96.56 108 PRO A C 1
ATOM 813 O O . PRO A 1 108 ? -4.403 -3.943 -12.016 1.00 96.56 108 PRO A O 1
ATOM 816 N N . GLY A 1 109 ? -5.785 -4.938 -10.566 1.00 96.06 109 GLY A N 1
ATOM 817 C CA . GLY A 1 109 ? -4.807 -5.908 -10.065 1.00 96.06 109 GLY A CA 1
ATOM 818 C C . GLY A 1 109 ? -4.256 -6.850 -11.137 1.00 96.06 109 GLY A C 1
ATOM 819 O O . GLY A 1 109 ? -3.182 -7.424 -10.959 1.00 96.06 109 GLY A O 1
ATOM 820 N N . GLU A 1 110 ? -4.946 -6.960 -12.268 1.00 94.75 110 GLU A N 1
ATOM 821 C CA . GLU A 1 110 ? -4.532 -7.675 -13.469 1.00 94.75 110 GLU A CA 1
ATOM 822 C C . GLU A 1 110 ? -3.366 -7.001 -14.214 1.00 94.75 110 GLU A C 1
ATOM 824 O O . GLU A 1 110 ? -2.622 -7.684 -14.910 1.00 94.75 110 GLU A O 1
ATOM 829 N N . TRP A 1 111 ? -3.170 -5.684 -14.057 1.00 94.38 111 TRP A N 1
ATOM 830 C CA . TRP A 1 111 ? -2.184 -4.929 -14.842 1.00 94.38 111 TRP A CA 1
ATOM 831 C C . TRP A 1 111 ? -0.729 -5.295 -14.529 1.00 94.38 111 TRP A C 1
ATOM 833 O O . TRP A 1 111 ? 0.102 -5.282 -15.432 1.00 94.38 111 TRP A O 1
ATOM 843 N N . ALA A 1 112 ? -0.438 -5.620 -13.261 1.00 91.69 112 ALA A N 1
ATOM 844 C CA . ALA A 1 112 ? 0.856 -6.133 -12.794 1.00 91.69 112 ALA A CA 1
ATOM 845 C C . ALA A 1 112 ? 2.093 -5.453 -13.440 1.00 91.69 112 ALA A C 1
ATOM 847 O O . ALA A 1 112 ? 2.891 -6.120 -14.102 1.00 91.69 112 ALA A O 1
ATOM 848 N N . PRO A 1 113 ? 2.267 -4.128 -13.269 1.00 95.19 113 PRO A N 1
ATOM 849 C CA . PRO A 1 113 ? 3.311 -3.380 -13.963 1.00 95.19 113 PRO A CA 1
ATOM 850 C C . PRO A 1 113 ? 4.727 -3.793 -13.541 1.00 95.19 113 PRO A C 1
ATOM 852 O O . PRO A 1 113 ? 4.967 -4.260 -12.422 1.00 95.19 113 PRO A O 1
ATOM 855 N N . ALA A 1 114 ? 5.688 -3.529 -14.423 1.00 96.81 114 ALA A N 1
ATOM 856 C CA . ALA A 1 114 ? 7.073 -3.337 -14.014 1.00 96.81 114 ALA A CA 1
ATOM 857 C C . ALA A 1 114 ? 7.199 -1.971 -13.327 1.00 96.81 114 ALA A C 1
ATOM 859 O O . ALA A 1 114 ? 6.607 -0.993 -13.781 1.00 96.81 114 ALA A O 1
ATOM 860 N N . SER A 1 115 ? 7.968 -1.908 -12.247 1.00 97.62 115 SER A N 1
ATOM 861 C CA . SER A 1 115 ? 8.177 -0.704 -11.446 1.00 97.62 115 SER A CA 1
ATOM 862 C C . SER A 1 115 ? 9.654 -0.331 -11.429 1.00 97.62 115 SER A C 1
ATOM 864 O O . SER A 1 115 ? 10.514 -1.213 -11.340 1.00 97.62 115 SER A O 1
ATOM 866 N N . ARG A 1 116 ? 9.954 0.968 -11.513 1.00 98.00 116 ARG A N 1
ATOM 867 C CA . ARG A 1 116 ? 11.306 1.511 -11.347 1.00 98.00 116 ARG A CA 1
ATOM 868 C C . ARG A 1 116 ? 11.311 2.719 -10.420 1.00 98.00 116 ARG A C 1
ATOM 870 O O . ARG A 1 116 ? 10.383 3.523 -10.425 1.00 98.00 116 ARG A O 1
ATOM 877 N N . ALA A 1 117 ? 12.395 2.869 -9.670 1.00 97.69 117 ALA A N 1
ATOM 878 C CA . ALA A 1 117 ? 12.651 4.001 -8.790 1.00 97.69 117 ALA A CA 1
ATOM 879 C C . ALA A 1 117 ? 14.113 4.454 -8.918 1.00 97.69 117 ALA A C 1
ATOM 881 O O . ALA A 1 117 ? 15.011 3.646 -9.157 1.00 97.69 117 ALA A O 1
ATOM 882 N N . SER A 1 118 ? 14.380 5.748 -8.727 1.00 97.62 118 SER A N 1
ATOM 883 C CA . SER A 1 118 ? 15.751 6.290 -8.768 1.00 97.62 118 SER A CA 1
ATOM 884 C C . SER A 1 118 ? 16.596 5.899 -7.547 1.00 97.62 118 SER A C 1
ATOM 886 O O . SER A 1 118 ? 17.825 5.920 -7.604 1.00 97.62 118 SER A O 1
ATOM 888 N N . SER A 1 119 ? 15.944 5.509 -6.453 1.00 97.06 119 SER A N 1
ATOM 889 C CA . SER A 1 119 ? 16.538 4.909 -5.260 1.00 97.06 119 SER A CA 1
ATOM 890 C C . SER A 1 119 ? 15.519 3.994 -4.584 1.00 97.06 119 SER A C 1
ATOM 892 O O . SER A 1 119 ? 14.323 4.121 -4.835 1.00 97.06 119 SER A O 1
ATOM 894 N N . SER A 1 120 ? 15.978 3.119 -3.683 1.00 95.06 120 SER A N 1
ATOM 895 C CA . SER A 1 120 ? 15.072 2.324 -2.842 1.00 95.06 120 SER A CA 1
ATOM 896 C C . SER A 1 120 ? 14.083 3.238 -2.116 1.00 95.06 120 SER A C 1
ATOM 898 O O . SER A 1 120 ? 14.473 4.298 -1.613 1.00 95.06 120 SER A O 1
ATOM 900 N N . THR A 1 121 ? 12.812 2.853 -2.089 1.00 96.25 121 THR A N 1
ATOM 901 C CA . THR A 1 121 ? 11.724 3.672 -1.552 1.00 96.25 121 THR A CA 1
ATOM 902 C C . THR A 1 121 ? 10.663 2.808 -0.878 1.00 96.25 121 THR A C 1
ATOM 904 O O . THR A 1 121 ? 10.767 1.585 -0.810 1.00 96.25 121 THR A O 1
ATOM 907 N N . ARG A 1 122 ? 9.638 3.458 -0.333 1.00 97.19 122 ARG A N 1
ATOM 908 C CA . ARG A 1 122 ? 8.507 2.821 0.341 1.00 97.19 122 ARG A CA 1
ATOM 909 C C . ARG A 1 122 ? 7.224 3.165 -0.397 1.00 97.19 122 ARG A C 1
ATOM 911 O O . ARG A 1 122 ? 7.062 4.303 -0.844 1.00 97.19 122 ARG A O 1
ATOM 918 N N . ALA A 1 123 ? 6.296 2.217 -0.471 1.00 97.75 123 ALA A N 1
ATOM 919 C CA . ALA A 1 123 ? 4.998 2.445 -1.096 1.00 97.75 123 ALA A CA 1
ATOM 920 C C . ALA A 1 123 ? 3.840 1.883 -0.270 1.00 97.75 123 ALA A C 1
ATOM 922 O O . ALA A 1 123 ? 3.812 0.698 0.065 1.00 97.75 123 ALA A O 1
ATOM 923 N N . LEU A 1 124 ? 2.849 2.726 0.011 1.00 98.19 124 LEU A N 1
ATOM 924 C CA . LEU A 1 124 ? 1.560 2.302 0.542 1.00 98.19 124 LEU A CA 1
ATOM 925 C C . LEU A 1 124 ? 0.744 1.666 -0.588 1.00 98.19 124 LEU A C 1
ATOM 927 O O . LEU A 1 124 ? 0.554 2.265 -1.641 1.00 98.19 124 LEU A O 1
ATOM 931 N N . ASN A 1 125 ? 0.252 0.455 -0.352 1.00 98.12 125 ASN A N 1
ATOM 932 C CA . ASN A 1 125 ? -0.640 -0.283 -1.234 1.00 98.12 125 ASN A CA 1
ATOM 933 C C . ASN A 1 125 ? -1.970 -0.539 -0.519 1.00 98.12 125 ASN A C 1
ATOM 935 O O . ASN A 1 125 ? -1.986 -1.135 0.562 1.00 98.12 125 ASN A O 1
ATOM 939 N N . VAL A 1 126 ? -3.070 -0.163 -1.165 1.00 98.25 126 VAL A N 1
ATOM 940 C CA . VAL A 1 126 ? -4.439 -0.518 -0.775 1.00 98.25 126 VAL A CA 1
ATOM 941 C C . VAL A 1 126 ? -5.028 -1.395 -1.871 1.00 98.25 126 VAL A C 1
ATOM 943 O O . VAL A 1 126 ? -4.871 -1.106 -3.056 1.00 98.25 126 VAL A O 1
ATOM 946 N N . MET A 1 127 ? -5.654 -2.502 -1.486 1.00 98.00 127 MET A N 1
ATOM 947 C CA . MET A 1 127 ? -6.286 -3.445 -2.407 1.00 98.00 127 MET A CA 1
ATOM 948 C C . MET A 1 127 ? -7.686 -3.766 -1.909 1.00 98.00 127 MET A C 1
ATOM 950 O O . MET A 1 127 ? -7.835 -4.048 -0.722 1.00 98.00 127 MET A O 1
ATOM 954 N N . THR A 1 128 ? -8.679 -3.779 -2.794 1.00 98.06 128 THR A N 1
ATOM 955 C CA . THR A 1 128 ? -10.047 -4.226 -2.487 1.00 98.06 128 THR A CA 1
ATOM 956 C C . THR A 1 128 ? -10.553 -5.180 -3.559 1.00 98.06 128 THR A C 1
ATOM 958 O O . THR A 1 128 ? -10.207 -5.061 -4.732 1.00 98.06 128 THR A O 1
ATOM 961 N N . ARG A 1 129 ? -11.354 -6.166 -3.158 1.00 98.06 129 ARG A N 1
ATOM 962 C CA . ARG A 1 129 ? -12.032 -7.096 -4.055 1.00 98.06 129 ARG A CA 1
ATOM 963 C C . ARG A 1 129 ? -13.145 -6.331 -4.766 1.00 98.06 129 ARG A C 1
ATOM 965 O O . ARG A 1 129 ? -14.070 -5.826 -4.128 1.00 98.06 129 ARG A O 1
ATOM 972 N N . ARG A 1 130 ? -13.054 -6.264 -6.093 1.00 96.94 130 ARG A N 1
ATOM 973 C CA . ARG A 1 130 ? -13.960 -5.485 -6.942 1.00 96.94 130 ARG A CA 1
ATOM 974 C C . ARG A 1 130 ? -15.407 -5.941 -6.749 1.00 96.94 130 ARG A C 1
ATOM 976 O O . ARG A 1 130 ? -15.696 -7.136 -6.813 1.00 96.94 130 ARG A O 1
ATOM 983 N N . GLY A 1 131 ? -16.307 -4.987 -6.517 1.00 96.56 131 GLY A N 1
ATOM 984 C CA . GLY A 1 131 ? -17.730 -5.246 -6.266 1.00 96.56 131 GLY A CA 1
ATOM 985 C C . GLY A 1 131 ? -18.059 -5.818 -4.881 1.00 96.56 131 GLY A C 1
ATOM 986 O O . GLY A 1 131 ? -19.213 -6.166 -4.650 1.00 96.56 131 GLY A O 1
ATOM 987 N N . VAL A 1 132 ? -17.070 -5.939 -3.987 1.00 96.00 132 VAL A N 1
ATOM 988 C CA . VAL A 1 132 ? -17.256 -6.358 -2.584 1.00 96.00 132 VAL A CA 1
ATOM 989 C C . VAL A 1 132 ? -16.800 -5.284 -1.603 1.00 96.00 132 VAL A C 1
ATOM 991 O O . VAL A 1 132 ? -17.347 -5.202 -0.512 1.00 96.00 132 VAL A O 1
ATOM 994 N N . ALA A 1 133 ? -15.783 -4.498 -1.960 1.00 94.44 133 ALA A N 1
ATOM 995 C CA . ALA A 1 133 ? -15.377 -3.347 -1.174 1.00 94.44 133 ALA A CA 1
ATOM 996 C C . ALA A 1 133 ? -14.826 -2.225 -2.059 1.00 94.44 133 ALA A C 1
ATOM 998 O O . ALA A 1 133 ? -14.099 -2.473 -3.026 1.00 94.44 133 ALA A O 1
ATOM 999 N N . ASP A 1 134 ? -15.104 -0.993 -1.654 1.00 93.69 134 ASP A N 1
ATOM 1000 C CA . ASP A 1 134 ? -14.563 0.229 -2.235 1.00 93.69 134 ASP A CA 1
ATOM 1001 C C . ASP A 1 134 ? -13.517 0.845 -1.305 1.00 93.69 134 ASP A C 1
ATOM 1003 O O . ASP A 1 134 ? -13.598 0.732 -0.080 1.00 93.69 134 ASP A O 1
ATOM 1007 N N . MET A 1 135 ? -12.535 1.533 -1.890 1.00 94.19 135 MET A N 1
ATOM 1008 C CA . MET A 1 135 ? -11.505 2.261 -1.151 1.00 94.19 135 MET A CA 1
ATOM 1009 C C . MET A 1 135 ? -11.552 3.760 -1.452 1.00 94.19 135 MET A C 1
ATOM 1011 O O . MET A 1 135 ? -11.773 4.177 -2.588 1.00 94.19 135 MET A O 1
ATOM 1015 N N . ALA A 1 136 ? -11.255 4.571 -0.444 1.00 92.69 136 ALA A N 1
ATOM 1016 C CA . ALA A 1 136 ? -10.936 5.984 -0.588 1.00 92.69 136 ALA A CA 1
ATOM 1017 C C . ALA A 1 136 ? -9.669 6.291 0.212 1.00 92.69 136 ALA A C 1
ATOM 1019 O O . ALA A 1 136 ? -9.526 5.819 1.342 1.00 92.69 136 ALA A O 1
ATOM 1020 N N . VAL A 1 137 ? -8.755 7.072 -0.370 1.00 92.62 137 VAL A N 1
ATOM 1021 C CA . VAL A 1 137 ? -7.526 7.505 0.304 1.00 92.62 137 VAL A CA 1
ATOM 1022 C C . VAL A 1 137 ? -7.349 9.004 0.150 1.00 92.62 137 VAL A C 1
ATOM 1024 O O . VAL A 1 137 ? -7.391 9.524 -0.964 1.00 92.62 137 VAL A O 1
ATOM 1027 N N . GLU A 1 138 ? -7.111 9.680 1.266 1.00 90.06 138 GLU A N 1
ATOM 1028 C CA . GLU A 1 138 ? -6.826 11.108 1.321 1.00 90.06 138 GLU A CA 1
ATOM 1029 C C . GLU A 1 138 ? -5.504 11.342 2.058 1.00 90.06 138 GLU A C 1
ATOM 1031 O O . GLU A 1 138 ? -5.245 10.755 3.110 1.00 90.06 138 GLU A O 1
ATOM 1036 N N . ILE A 1 139 ? -4.646 12.194 1.494 1.00 89.19 139 ILE A N 1
ATOM 1037 C CA . ILE A 1 139 ? -3.323 12.504 2.044 1.00 89.19 139 ILE A CA 1
ATOM 1038 C C . ILE A 1 139 ? -3.321 13.919 2.614 1.00 89.19 139 ILE A C 1
ATOM 1040 O O . ILE A 1 139 ? -3.796 14.853 1.974 1.00 89.19 139 ILE A O 1
ATOM 1044 N N . GLY A 1 140 ? -2.750 14.084 3.809 1.00 83.31 140 GLY A N 1
ATOM 1045 C CA . GLY A 1 140 ? -2.599 15.389 4.459 1.00 83.31 140 GLY A CA 1
ATOM 1046 C C . GLY A 1 140 ? -3.878 15.927 5.106 1.00 83.31 140 GLY A C 1
ATOM 1047 O O . GLY A 1 140 ? -3.879 17.056 5.590 1.00 83.31 140 GLY A O 1
ATOM 1048 N N . THR A 1 141 ? -4.944 15.128 5.138 1.00 73.00 141 THR A N 1
ATOM 1049 C CA . THR A 1 141 ? -6.147 15.397 5.931 1.00 73.00 141 THR A CA 1
ATOM 1050 C C . THR A 1 141 ? -6.061 14.695 7.288 1.00 73.00 141 THR A C 1
ATOM 1052 O O . THR A 1 141 ? -5.425 13.648 7.424 1.00 73.00 141 THR A O 1
ATOM 1055 N N . SER A 1 142 ? -6.716 15.271 8.294 1.00 64.19 142 SER A N 1
ATOM 1056 C CA . SER A 1 142 ? -6.980 14.631 9.590 1.00 64.19 142 SER A CA 1
ATOM 1057 C C . SER A 1 142 ? -8.437 14.184 9.735 1.00 64.19 142 SER A C 1
ATOM 1059 O O . SER A 1 142 ? -8.799 13.589 10.748 1.00 64.19 142 SER A O 1
ATOM 1061 N N . GLU A 1 143 ? -9.287 14.499 8.756 1.00 69.31 143 GLU A N 1
ATOM 1062 C CA . GLU A 1 143 ? -10.707 14.165 8.773 1.00 69.31 143 GLU A CA 1
ATOM 1063 C C . GLU A 1 143 ? -10.960 12.929 7.921 1.00 69.31 143 GLU A C 1
ATOM 1065 O O . GLU A 1 143 ? -10.544 12.848 6.767 1.00 69.31 143 GLU A O 1
ATOM 1070 N N . ILE A 1 144 ? -11.660 11.959 8.506 1.00 66.19 144 ILE A N 1
ATOM 1071 C CA . ILE A 1 144 ? -12.093 10.757 7.803 1.00 66.19 144 ILE A CA 1
ATOM 1072 C C . ILE A 1 144 ? -13.608 10.825 7.661 1.00 66.19 144 ILE A C 1
ATOM 1074 O O . ILE A 1 144 ? -14.291 10.861 8.690 1.00 66.19 144 ILE A O 1
ATOM 1078 N N . PRO A 1 145 ? -14.165 10.785 6.438 1.00 67.69 145 PRO A N 1
ATOM 1079 C CA . PRO A 1 145 ? -15.597 10.623 6.262 1.00 67.69 145 PRO A CA 1
ATOM 1080 C C . PRO A 1 145 ? -16.060 9.346 6.967 1.00 67.69 145 PRO A C 1
ATOM 1082 O O . PRO A 1 145 ? -15.647 8.237 6.610 1.00 67.69 145 PRO A O 1
ATOM 1085 N N . ASP A 1 146 ? -16.910 9.501 7.981 1.00 73.62 146 ASP A N 1
ATOM 1086 C CA . ASP A 1 146 ? -17.550 8.369 8.638 1.00 73.62 146 ASP A CA 1
ATOM 1087 C C . ASP A 1 146 ? -18.634 7.815 7.715 1.00 73.62 146 ASP A C 1
ATOM 1089 O O . ASP A 1 146 ? -19.761 8.310 7.646 1.00 73.62 146 ASP A O 1
ATOM 1093 N N . ARG A 1 147 ? -18.244 6.818 6.926 1.00 78.19 147 ARG A N 1
ATOM 1094 C CA . ARG A 1 147 ? -19.157 6.059 6.086 1.00 78.19 147 ARG A CA 1
ATOM 1095 C C . ARG A 1 147 ? -19.650 4.867 6.893 1.00 78.19 147 ARG A C 1
ATOM 1097 O O . ARG A 1 147 ? -18.862 4.098 7.440 1.00 78.19 147 ARG A O 1
ATOM 1104 N N . SER A 1 148 ? -20.971 4.723 6.975 1.00 78.88 148 SER A N 1
ATOM 1105 C CA . SER A 1 148 ? -21.587 3.611 7.699 1.00 78.88 148 SER A CA 1
ATOM 1106 C C . SER A 1 148 ? -21.058 2.278 7.164 1.00 78.88 148 SER A C 1
ATOM 1108 O O . SER A 1 148 ? -21.046 2.058 5.957 1.00 78.88 148 SER A O 1
ATOM 1110 N N . GLY A 1 149 ? -20.595 1.407 8.060 1.00 84.31 149 GLY A N 1
ATOM 1111 C CA . GLY A 1 149 ? -20.015 0.117 7.681 1.00 84.31 149 GLY A CA 1
ATOM 1112 C C . GLY A 1 149 ? -18.540 0.165 7.269 1.00 84.31 149 GLY A C 1
ATOM 1113 O O . GLY A 1 149 ? -17.967 -0.898 7.047 1.00 84.31 149 GLY A O 1
ATOM 1114 N N . SER A 1 150 ? -17.904 1.341 7.204 1.00 89.69 150 SER A N 1
ATOM 1115 C CA . SER A 1 150 ? -16.508 1.451 6.781 1.00 89.69 150 SER A CA 1
ATOM 1116 C C . SER A 1 150 ? -15.501 1.204 7.890 1.00 89.69 150 SER A C 1
ATOM 1118 O O . SER A 1 150 ? -15.619 1.693 9.016 1.00 89.69 150 SER A O 1
ATOM 1120 N N . VAL A 1 151 ? -14.431 0.518 7.508 1.00 92.19 151 VAL A N 1
ATOM 1121 C CA . VAL A 1 151 ? -13.181 0.494 8.261 1.00 92.19 151 VAL A CA 1
ATOM 1122 C C . VAL A 1 151 ? -12.410 1.748 7.915 1.00 92.19 151 VAL A C 1
ATOM 1124 O O . VAL A 1 151 ? -12.318 2.125 6.747 1.00 92.19 151 VAL A O 1
ATOM 1127 N N . ARG A 1 152 ? -11.840 2.388 8.928 1.00 92.38 152 ARG A N 1
ATOM 1128 C CA . ARG A 1 152 ? -11.055 3.609 8.769 1.00 92.38 152 ARG A CA 1
ATOM 1129 C C . ARG A 1 152 ? -9.661 3.380 9.316 1.00 92.38 152 ARG A C 1
ATOM 1131 O O . ARG A 1 152 ? -9.499 2.808 10.391 1.00 92.38 152 ARG A O 1
ATOM 1138 N N . ILE A 1 153 ? -8.654 3.802 8.569 1.00 92.62 153 ILE A N 1
ATOM 1139 C CA . ILE A 1 153 ? -7.253 3.652 8.941 1.00 92.62 153 ILE A CA 1
ATOM 1140 C C . ILE A 1 153 ? -6.593 5.015 8.819 1.00 92.62 153 ILE A C 1
ATOM 1142 O O . ILE A 1 153 ? -6.663 5.650 7.771 1.00 92.62 153 ILE A O 1
ATOM 1146 N N . CYS A 1 154 ? -5.944 5.452 9.890 1.00 92.56 154 CYS A N 1
ATOM 1147 C CA . CYS A 1 154 ? -5.042 6.590 9.857 1.00 92.56 154 CYS A CA 1
ATOM 1148 C C . CYS A 1 154 ? -3.612 6.076 9.956 1.00 92.56 154 CYS A C 1
ATOM 1150 O O . CYS A 1 154 ? -3.266 5.424 10.941 1.00 92.56 154 CYS A O 1
ATOM 1152 N N . LEU A 1 155 ? -2.804 6.369 8.944 1.00 93.31 155 LEU A N 1
ATOM 1153 C CA . LEU A 1 155 ? -1.397 6.000 8.857 1.00 93.31 155 LEU A CA 1
ATOM 1154 C C . LEU A 1 155 ? -0.540 7.265 8.909 1.00 93.31 155 LEU A C 1
ATOM 1156 O O . LEU A 1 155 ? -0.662 8.116 8.031 1.00 93.31 155 LEU A O 1
ATOM 1160 N N . ASP A 1 156 ? 0.343 7.372 9.896 1.00 91.94 156 ASP A N 1
ATOM 1161 C CA 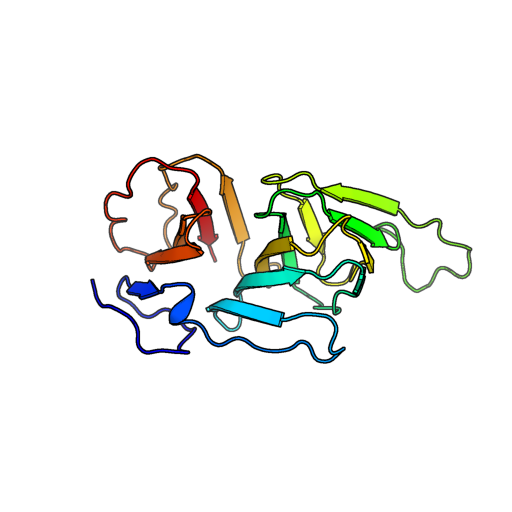. ASP A 1 156 ? 1.388 8.396 9.907 1.00 91.94 156 ASP A CA 1
ATOM 1162 C C . ASP A 1 156 ? 2.410 8.071 8.808 1.00 91.94 156 ASP A C 1
ATOM 1164 O O . ASP A 1 156 ? 2.964 6.980 8.782 1.00 91.94 156 ASP A O 1
ATOM 1168 N N . LEU A 1 157 ? 2.659 8.976 7.864 1.00 91.44 157 LEU A N 1
ATOM 1169 C CA . LEU A 1 157 ? 3.544 8.702 6.725 1.00 91.44 157 LEU A CA 1
ATOM 1170 C C . LEU A 1 157 ? 5.032 8.865 7.050 1.00 91.44 157 LEU A C 1
ATOM 1172 O O . LEU A 1 157 ? 5.869 8.515 6.222 1.00 91.44 157 LEU A O 1
ATOM 1176 N N . ALA A 1 158 ? 5.373 9.410 8.217 1.00 89.62 158 ALA A N 1
ATOM 1177 C CA . ALA A 1 158 ? 6.748 9.536 8.682 1.00 89.62 158 ALA A CA 1
ATOM 1178 C C . ALA A 1 158 ? 7.163 8.345 9.554 1.00 89.62 158 ALA A C 1
ATOM 1180 O O . ALA A 1 158 ? 8.270 7.834 9.388 1.00 89.62 158 ALA A O 1
ATOM 1181 N N . THR A 1 159 ? 6.300 7.909 10.477 1.00 92.38 159 THR A N 1
ATOM 1182 C CA . THR A 1 159 ? 6.589 6.769 11.369 1.00 92.38 159 THR A CA 1
ATOM 1183 C C . THR A 1 159 ? 6.025 5.450 10.860 1.00 92.38 159 THR A C 1
ATOM 1185 O O . THR A 1 159 ? 6.472 4.387 11.283 1.00 92.38 159 THR A O 1
ATOM 1188 N N . GLU A 1 160 ? 5.054 5.512 9.948 1.00 94.31 160 GLU A N 1
ATOM 1189 C CA . GLU A 1 160 ? 4.242 4.385 9.493 1.00 94.31 160 GLU A CA 1
ATOM 1190 C C . GLU A 1 160 ? 3.414 3.728 10.605 1.00 94.31 160 GLU A C 1
ATOM 1192 O O . GLU A 1 160 ? 2.927 2.601 10.455 1.00 94.31 160 GLU A O 1
ATOM 1197 N N . ASP A 1 161 ? 3.218 4.411 11.727 1.00 93.00 161 ASP A N 1
ATOM 1198 C CA . ASP A 1 161 ? 2.300 3.946 12.752 1.00 93.00 161 ASP A CA 1
ATOM 1199 C C . ASP A 1 161 ? 0.869 4.069 12.244 1.00 93.00 161 ASP A C 1
ATOM 1201 O O . ASP A 1 161 ? 0.470 5.078 11.661 1.00 93.00 161 ASP A O 1
ATOM 1205 N N . ALA A 1 162 ? 0.082 3.025 12.475 1.00 92.38 162 ALA A N 1
ATOM 1206 C CA . ALA A 1 162 ? -1.288 2.968 12.012 1.00 92.38 162 ALA A CA 1
ATOM 1207 C C . ALA A 1 162 ? -2.254 2.800 13.176 1.00 92.38 162 ALA A C 1
ATOM 1209 O O . ALA A 1 162 ? -2.044 2.005 14.097 1.00 92.38 162 ALA A O 1
ATOM 1210 N N . LEU A 1 163 ? -3.355 3.530 13.085 1.00 91.19 163 LEU A N 1
ATOM 1211 C CA . LEU A 1 163 ? -4.555 3.332 13.869 1.00 91.19 163 LEU A CA 1
ATOM 1212 C C . LEU A 1 163 ? -5.641 2.783 12.953 1.00 91.19 163 LEU A C 1
ATOM 1214 O O . LEU A 1 163 ? -6.002 3.425 11.972 1.00 91.19 163 LEU A O 1
ATOM 1218 N N . ILE A 1 164 ? -6.173 1.621 13.307 1.00 91.75 164 ILE A N 1
ATOM 1219 C CA . ILE A 1 164 ? -7.256 0.961 12.593 1.00 91.75 164 ILE A CA 1
ATOM 1220 C C . ILE A 1 164 ? -8.508 1.049 13.461 1.00 91.75 164 ILE A C 1
ATOM 1222 O O . ILE A 1 164 ? -8.491 0.633 14.621 1.00 91.75 164 ILE A O 1
ATOM 1226 N N . VAL A 1 165 ? -9.584 1.579 12.887 1.00 90.19 165 VAL A N 1
ATOM 1227 C CA . VAL A 1 165 ? -10.875 1.796 13.540 1.00 90.19 165 VAL A CA 1
ATOM 1228 C C . VAL A 1 165 ? -11.950 1.015 12.783 1.00 90.19 165 VAL A C 1
ATOM 1230 O O . VAL A 1 165 ? -12.206 1.304 11.609 1.00 90.19 165 VAL A O 1
ATOM 1233 N N . PRO A 1 166 ? -12.573 0.007 13.418 1.00 89.31 166 PRO A N 1
ATOM 1234 C CA . PRO A 1 166 ? -13.632 -0.770 12.794 1.00 89.31 166 PRO A CA 1
ATOM 1235 C C . PRO A 1 166 ? -14.910 0.064 12.596 1.00 89.31 166 PRO A C 1
ATOM 1237 O O . PRO A 1 1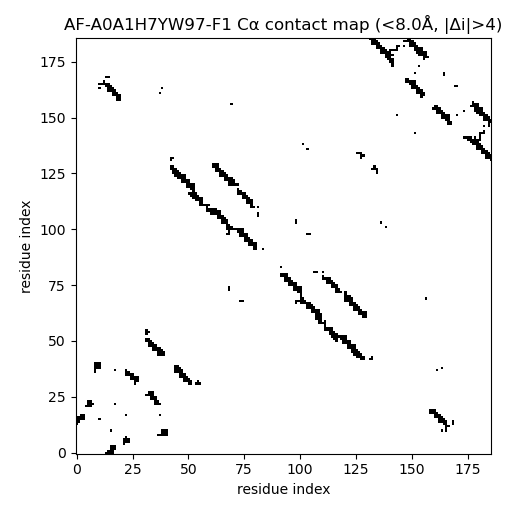66 ? -15.044 1.167 13.146 1.00 89.31 166 PRO A O 1
ATOM 1240 N N . PRO A 1 167 ? -15.881 -0.456 11.829 1.00 88.00 167 PRO A N 1
ATOM 1241 C CA . PRO A 1 167 ? -17.167 0.202 11.656 1.00 88.00 167 PRO A CA 1
ATOM 1242 C C . PRO A 1 167 ? -17.867 0.452 12.996 1.00 88.00 167 PRO A C 1
ATOM 1244 O O . PRO A 1 167 ? -17.912 -0.425 13.856 1.00 88.00 167 PRO A O 1
ATOM 1247 N N . GLY A 1 168 ? -18.442 1.645 13.161 1.00 84.00 168 GLY A N 1
ATOM 1248 C CA . GLY A 1 168 ? -19.236 2.009 14.340 1.00 84.00 168 GLY A CA 1
ATOM 1249 C C . GLY A 1 168 ? -18.446 2.470 15.571 1.00 84.00 168 GLY A C 1
ATOM 1250 O O . GLY A 1 168 ? -19.064 2.965 16.512 1.00 84.00 168 GLY A O 1
ATOM 1251 N N . GLU A 1 169 ? -17.112 2.379 15.582 1.00 84.62 169 GLU A N 1
ATOM 1252 C CA . GLU A 1 169 ? -16.306 3.028 16.625 1.00 84.62 169 GLU A CA 1
ATOM 1253 C C . GLU A 1 169 ? -15.991 4.485 16.275 1.00 84.62 169 GLU A C 1
ATOM 1255 O O . GLU A 1 169 ? -15.805 4.840 15.115 1.00 84.62 169 GLU A O 1
ATOM 1260 N N . LEU A 1 170 ? -15.921 5.358 17.278 1.00 81.44 170 LEU A N 1
ATOM 1261 C CA . LEU A 1 170 ? -15.501 6.738 17.051 1.00 81.44 170 LEU A CA 1
ATOM 1262 C C . LEU A 1 170 ? -14.008 6.774 16.727 1.00 81.44 170 LEU A C 1
ATOM 1264 O O . LEU A 1 170 ? -13.194 6.211 17.461 1.00 81.44 170 LEU A O 1
ATOM 1268 N N . MET A 1 171 ? -13.652 7.482 15.655 1.00 77.38 171 MET A N 1
ATOM 1269 C CA . MET A 1 171 ? -12.255 7.779 15.363 1.00 77.38 171 MET A CA 1
ATOM 1270 C C . MET A 1 171 ? -11.706 8.663 16.495 1.00 77.38 171 MET A C 1
ATOM 1272 O O . MET A 1 171 ? -12.245 9.748 16.724 1.00 77.38 171 MET A O 1
ATOM 1276 N N . PRO A 1 172 ? -10.673 8.234 17.238 1.00 73.12 172 PRO A N 1
ATOM 1277 C CA . PRO A 1 172 ? -10.039 9.105 18.214 1.00 73.12 172 PRO A CA 1
ATOM 1278 C C . PRO A 1 172 ? -9.319 10.240 17.481 1.00 73.12 172 PRO A C 1
ATOM 1280 O O . PRO A 1 172 ? -8.871 10.062 16.347 1.00 73.12 172 PRO A O 1
ATOM 1283 N N . SER A 1 173 ? -9.174 11.392 18.139 1.00 70.31 173 SER A N 1
ATOM 1284 C CA . SER A 1 173 ? -8.413 12.509 17.582 1.00 70.31 173 SER A CA 1
ATOM 1285 C C . SER A 1 173 ? -7.012 12.050 17.193 1.00 70.31 173 SER A C 1
ATOM 1287 O O . SER A 1 173 ? -6.298 11.441 17.997 1.00 70.31 173 SER A O 1
ATOM 1289 N N . VAL A 1 174 ? -6.634 12.336 15.953 1.00 68.31 174 VAL A N 1
ATOM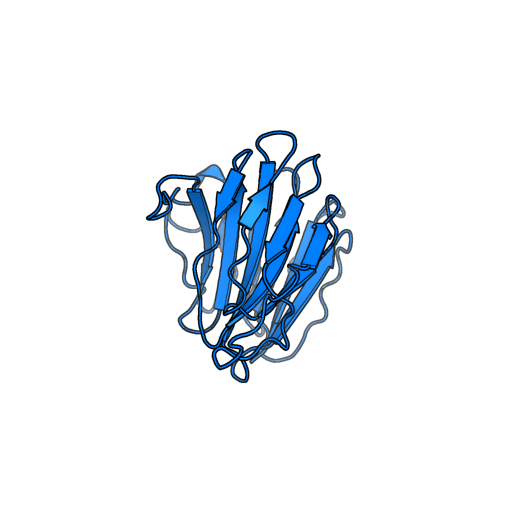 1290 C CA . VAL A 1 174 ? -5.278 12.124 15.458 1.00 68.31 174 VAL A CA 1
ATOM 1291 C C . VAL A 1 174 ? -4.616 13.485 15.336 1.00 68.31 174 VAL A C 1
ATOM 1293 O O . VAL A 1 174 ? -5.251 14.441 14.891 1.00 68.31 174 VAL A O 1
ATOM 1296 N N . GLU A 1 175 ? -3.365 13.580 15.782 1.00 66.88 175 GLU A N 1
ATOM 1297 C CA . GLU A 1 175 ? -2.588 14.807 15.638 1.00 66.88 175 GLU A CA 1
ATOM 1298 C C . GLU A 1 175 ? -2.515 15.201 14.153 1.00 66.88 175 GLU A C 1
ATOM 1300 O O . GLU A 1 175 ? -2.232 14.345 13.306 1.00 66.88 175 GLU A O 1
ATOM 1305 N N . PRO A 1 176 ? -2.770 16.474 13.809 1.00 60.84 176 PRO A N 1
ATOM 1306 C CA . PRO A 1 176 ? -2.587 16.962 12.452 1.00 60.84 176 PRO A CA 1
ATOM 1307 C C . PRO A 1 176 ? -1.143 16.722 11.988 1.00 60.84 176 PRO A C 1
ATOM 1309 O O . PRO A 1 176 ? -0.188 17.140 12.641 1.00 60.84 176 PRO A O 1
ATOM 1312 N N . GLY A 1 177 ? -0.970 16.059 10.845 1.00 65.50 177 GLY A N 1
ATOM 1313 C CA . GLY A 1 177 ? 0.347 15.678 10.334 1.00 65.50 177 GLY A CA 1
ATOM 1314 C C . GLY A 1 177 ? 0.295 15.157 8.899 1.00 65.50 177 GLY A C 1
ATOM 1315 O O . GLY A 1 177 ? -0.749 15.198 8.247 1.00 65.50 177 GLY A O 1
ATOM 1316 N N . ARG A 1 178 ? 1.425 14.644 8.390 1.00 76.62 178 ARG A N 1
ATOM 1317 C CA . ARG A 1 178 ? 1.465 13.917 7.109 1.00 76.62 178 ARG A CA 1
ATOM 1318 C C . ARG A 1 178 ? 0.827 12.542 7.304 1.00 76.62 178 ARG A C 1
ATOM 1320 O O . ARG A 1 178 ? 1.535 11.552 7.423 1.00 76.62 178 ARG A O 1
ATOM 1327 N N . CYS A 1 179 ? -0.496 12.491 7.379 1.00 88.31 179 CYS A N 1
ATOM 1328 C CA . CYS A 1 179 ? -1.235 11.241 7.489 1.00 88.31 179 CYS A CA 1
ATOM 1329 C C . CYS A 1 179 ? -1.814 10.827 6.135 1.00 88.31 179 CYS A C 1
ATOM 1331 O O . CYS A 1 179 ? -2.195 11.675 5.324 1.00 88.31 179 CYS A O 1
ATOM 1333 N N . ALA A 1 180 ? -1.904 9.519 5.918 1.00 91.75 180 ALA A N 1
ATOM 1334 C CA . ALA A 1 180 ? -2.838 8.936 4.973 1.00 91.75 180 ALA A CA 1
ATOM 1335 C C . ALA A 1 180 ? -4.072 8.459 5.729 1.00 91.75 180 ALA A C 1
ATOM 1337 O O . ALA A 1 180 ? -3.984 7.643 6.650 1.00 91.75 180 ALA A O 1
ATOM 1338 N N . ILE A 1 181 ? -5.220 8.963 5.306 1.00 91.44 181 ILE A N 1
ATOM 1339 C CA . ILE A 1 181 ? -6.527 8.511 5.740 1.00 91.44 181 ILE A CA 1
ATOM 1340 C C . ILE A 1 181 ? -7.058 7.544 4.698 1.00 91.44 181 ILE A C 1
ATOM 1342 O O . ILE A 1 181 ? -7.178 7.892 3.529 1.00 91.44 181 ILE A O 1
ATOM 1346 N N . ILE A 1 182 ? -7.386 6.333 5.127 1.00 93.81 182 ILE A N 1
ATOM 1347 C CA . ILE A 1 182 ? -7.893 5.265 4.271 1.00 93.81 182 ILE A CA 1
ATOM 1348 C C . ILE A 1 182 ? -9.266 4.874 4.805 1.00 93.81 182 ILE A C 1
ATOM 1350 O O . ILE A 1 182 ? -9.410 4.554 5.985 1.00 93.81 182 ILE A O 1
ATOM 1354 N N . SER A 1 183 ? -10.271 4.881 3.940 1.00 93.38 183 SER A N 1
ATOM 1355 C CA . SER A 1 183 ? -11.602 4.357 4.232 1.00 93.38 183 SER A CA 1
ATOM 1356 C C . SER A 1 183 ? -11.893 3.199 3.293 1.00 93.38 183 SER A C 1
ATOM 1358 O O . SER A 1 183 ? -11.665 3.309 2.088 1.00 93.38 183 SER A O 1
ATOM 1360 N N . ILE A 1 184 ? -12.364 2.087 3.850 1.00 94.25 184 ILE A N 1
ATOM 1361 C CA . ILE A 1 184 ? -12.745 0.894 3.097 1.00 94.25 184 ILE A CA 1
ATOM 1362 C C . ILE A 1 184 ? -14.192 0.575 3.453 1.00 94.25 184 ILE A C 1
ATOM 1364 O O . ILE A 1 184 ? -14.482 0.246 4.605 1.00 94.25 184 ILE A O 1
ATOM 1368 N N . SER A 1 185 ? -15.100 0.729 2.493 1.00 91.56 185 SER A N 1
ATOM 1369 C CA . SER A 1 185 ? -16.526 0.402 2.628 1.00 91.56 185 SER A CA 1
ATOM 1370 C C . SER A 1 185 ? -16.840 -0.925 1.942 1.00 91.56 185 SER A C 1
ATOM 1372 O O . SER A 1 185 ? -16.209 -1.211 0.928 1.00 91.56 185 SER A O 1
ATOM 1374 N N . PRO A 1 186 ? -17.794 -1.715 2.460 1.00 87.25 186 PRO A N 1
ATOM 1375 C CA . PRO A 1 186 ? -18.415 -2.788 1.687 1.00 87.25 186 PRO A CA 1
ATOM 1376 C C . PRO A 1 186 ? -19.231 -2.244 0.502 1.00 87.25 186 PRO A C 1
ATOM 1378 O O . PRO A 1 186 ? -19.569 -1.036 0.524 1.00 87.25 186 PRO A O 1
#

Secondary structure (DSSP, 8-state):
-EEPPTT--B--SS-EEE-GGGSPEEE-TTSS-EEEEEEE-SSEEEEEEEE-SEEEPPP-TTEEEEEEE-SSS-EEEEES-TT--TT--S-PPPEEEEE-TT--EEEETT---EEEESS-EEEEEEEEETTT-EEEEEES-------TT-EEEEEETTT--EEEE-TTSPPPP--SSSEEEEEEE-

Solvent-accessible surface area (backbone atoms only — not comparable to full-atom values): 10199 Å² total; per-residue (Å²): 129,46,80,59,66,74,62,68,39,68,81,59,94,57,43,34,40,47,47,53,87,43,37,50,80,40,71,40,94,86,67,57,35,35,36,29,58,71,35,39,62,100,50,34,38,35,32,40,31,46,39,38,44,60,42,73,49,70,69,39,76,67,24,39,32,36,41,25,24,59,36,93,51,44,39,38,39,35,31,67,50,92,84,66,59,93,85,57,94,57,92,74,72,64,42,74,44,80,37,45,50,72,36,81,49,77,48,57,21,64,58,38,32,41,37,36,29,95,51,72,38,35,30,42,38,40,36,25,26,62,96,58,32,48,80,48,77,44,71,61,44,78,77,72,85,88,51,89,68,20,36,37,34,44,29,35,59,85,70,51,34,33,41,42,33,31,51,90,59,82,81,73,92,65,81,84,52,65,22,38,30,37,39,40,31,100

InterPro domains:
  IPR010282 Uncharacterised protein family HutD/Ves [PF05962] (21-139)
  IPR011051 RmlC-like cupin domain superfamily [SSF51182] (19-183)
  IPR014710 RmlC-like jelly roll fold [G3DSA:2.60.120.10] (20-131)

pLDDT: mean 88.37, std 11.71, range [54.66, 98.44]

=== Feature glossary ===
The record interleaves many kinds of information about one protein. Here is each kind framed as the question it answers.

Q: What does the local fold look like, residue by residue?
A: A 3Di character summarizes, for each residue, the relative orientation of the Cα frame of its nearest spatial neighbor. Because it encodes fold topology rather than chemistry, 3Di alignments detect remote structural similarity that sequence alignment misses.

Q: Which residues are in helices, strands, or loops?
A: Secondary structure is the local, repeating backbone conformation. DSSP classifies it into eight states by reading the hydrogen-bond network: three helix types (H, G, I), two β types (E, B), two non-regular types (T, S), and unstructured coil (-).

Q: How big and how compact is the whole molecule?
A: Three whole-structure scalars: the radius of gyration (RMS distance of Cα from centroid, in Å), the count of Cα–Cα contacts (pairs closer than 8 Å and separated by more than four residues in sequence — i.e. tertiary, not local, contacts), and the bounding-box dimensions. Together they distinguish compact globular folds from extended fibres or disordered chains.

Q: How confident is the AlphaFold model at each residue?
A: For AlphaFold models, the B-factor field carries pLDDT — the model's own estimate of local accuracy on a 0–100 scale. Regions with pLDDT<50 should be treated as essentially unmodeled; they often correspond to intrinsically disordered segments.

Q: What family and function is it annotated with?
A: Functional annotations link the protein to curated databases. InterPro entries identify conserved domains and families by matching the sequence against member-database signatures (Pfam, PROSITE, CDD, …). Gene Ontology (GO) terms describe molecular function, biological process, and cellular component in a controlled vocabulary. CATH places the structure in a hierarchical fold classification (Class/Architecture/Topology/Homologous-superfamily). The organism is the source species.

Q: What known structures does this most resemble?
A: Nearest PDB neighbors are the top structural matches found by Foldseek when searching this structure against the entire Protein Data Bank. Each hit reports a TM-score (0 to 1; >0.5 almost always implies the same fold) and an E-value. These are *structural* homologs — they may share no detectable sequence similarity.

Q: Which residues are buried vs exposed?
A: Solvent-accessible surface area (SASA) is the area in Å² traced out by the centre of a 1.4 Å probe sphere (a water molecule) rolled over the protein's van der Waals surface (Shrake–Rupley / Lee–Richards construction). Buried residues have near-zero SASA; fully exposed residues can exceed 200 Å². The total SASA scales roughly with the number of surface residues.

Q: What are the backbone torsion angles?
A: φ (phi) and ψ (psi) are the two rotatable backbone dihedrals per residue: φ is the C(i-1)–N–Cα–C torsion, ψ is the N–Cα–C–N(i+1) torsion, both in degrees on (−180°, 180°]. α-helical residues cluster near (−60°, −45°); β-strand residues near (−120°, +130°). A Ramachandran plot is simply a scatter of (φ, ψ) for every residue.

Q: Are the domains correctly placed relative to each other?
A: Predicted aligned error is AlphaFold's pairwise confidence. Unlike pLDDT (per-residue), PAE is per-residue-pair and captures whether two parts of the structure are correctly placed relative to each other. Units are ångströms of expected positional error.

Q: What if only a Cα trace is available?
A: P-SEA three-state annotation labels each residue as helix, strand, or coil based purely on the geometry of the Cα trace. It serves as a fallback when the full backbone (and thus DSSP) is unavailable.

Q: What is the amino-acid chain?
A: This is the polypeptide sequence — one letter per residue, N-terminus first. Length ranges from a few dozen residues for small domains to over a thousand for large multi-domain proteins.

Q: What do the rendered images show?
A: The six renders are orthographic views along the three Cartesian axes in both directions. Representation (cartoon, sticks, or surface) and color scheme (sequence-rainbow or by-chain) vary across proteins so the training set covers all the common visualization conventions.

Q: What do the diagnostic plots show?
A: Plot images: a contact map (which residues are close in 3D, as an N×N binary image), a Ramachandran scatter (backbone torsion angles, revealing secondary-structure composition at a glance), and — for AlphaFold structures — a PAE heatmap (pairwise prediction confidence).

Q: How mobile is each atom in the crystal?
A: B-factor (Debye–Waller factor) reflects atomic displacement in the crystal lattice. It is an experimental observable (units Å²), not a prediction; low values mean the atom is pinned down, high values mean it moves or is heterogeneous across the crystal.

Q: Where is each backbone atom in 3D?
A: The mmCIF table is the protein's shape written out atom by atom. For each backbone N, Cα, C, and carbonyl O, it records an (x, y, z) coordinate triple in Å plus the residue type, chain letter, and residue number.